Protein AF-A0A9N8ELL0-F1 (afdb_monomer_lite)

Foldseek 3Di:
DDDDDDDPDPPPDDPDDDDPDDPPDDPDPVVVVVVVVVVVVVVVVVVVVVVVVQVVQLLQQLQLLLCLLLDPVNLVVLVVLCVVDVQSVVLLVQLLCVQDPPPDDSSVSSVSCNVDPCSDSVNDDPSNSVSSVSLCPPPSSCVSCVVRRPDRPCPPPPPPDDPCDPVNVVVVVVVVVVVVVVVVVVVVVVVVVVVVVVVVPPPDDD

Structure (mmCIF, N/CA/C/O backbone):
data_AF-A0A9N8ELL0-F1
#
_entry.id   AF-A0A9N8ELL0-F1
#
loop_
_atom_site.group_PDB
_atom_site.id
_atom_site.type_symbol
_atom_site.label_atom_id
_atom_site.label_alt_id
_atom_site.label_comp_id
_atom_site.label_asym_id
_atom_site.label_entity_id
_atom_site.label_seq_id
_atom_site.pdbx_PDB_ins_code
_atom_site.Cartn_x
_atom_site.Cartn_y
_atom_site.Cartn_z
_atom_site.occupancy
_atom_site.B_iso_or_equiv
_atom_site.auth_seq_id
_atom_site.auth_comp_id
_atom_site.auth_asym_id
_atom_site.auth_atom_id
_atom_site.pdbx_PDB_model_num
ATOM 1 N N . MET A 1 1 ? 15.144 34.669 -59.948 1.00 40.41 1 MET A N 1
ATOM 2 C CA . MET A 1 1 ? 15.345 33.893 -58.705 1.00 40.41 1 MET A CA 1
ATOM 3 C C . MET A 1 1 ? 14.697 32.532 -58.888 1.00 40.41 1 MET A C 1
ATOM 5 O O . MET A 1 1 ? 13.503 32.485 -59.131 1.00 40.41 1 MET A O 1
ATOM 9 N N . SER A 1 2 ? 15.479 31.452 -58.889 1.00 34.88 2 SER A N 1
ATOM 10 C CA . SER A 1 2 ? 14.975 30.093 -59.117 1.00 34.88 2 SER A CA 1
ATOM 11 C C . SER A 1 2 ? 15.675 29.152 -58.139 1.00 34.88 2 SER A C 1
ATOM 13 O O . SER A 1 2 ? 16.897 29.004 -58.167 1.00 34.88 2 SER A O 1
ATOM 15 N N . THR A 1 3 ? 14.902 28.608 -57.204 1.00 42.28 3 THR A N 1
ATOM 16 C CA . THR A 1 3 ? 15.351 27.719 -56.134 1.00 42.28 3 THR A CA 1
ATOM 17 C C . THR A 1 3 ? 15.619 26.330 -56.707 1.00 42.28 3 THR A C 1
ATOM 19 O O . THR A 1 3 ? 14.706 25.561 -57.005 1.00 42.28 3 THR A O 1
ATOM 22 N N . LYS A 1 4 ? 16.901 25.990 -56.885 1.00 44.62 4 LYS A N 1
ATOM 23 C CA . LYS A 1 4 ? 17.310 24.626 -57.232 1.00 44.62 4 LYS A CA 1
ATOM 24 C C . LYS A 1 4 ? 17.060 23.700 -56.038 1.00 44.62 4 LYS A C 1
ATOM 26 O O . LYS A 1 4 ? 17.598 23.913 -54.955 1.00 44.62 4 LYS A O 1
ATOM 31 N N . LYS A 1 5 ? 16.232 22.679 -56.275 1.00 40.97 5 LYS A N 1
ATOM 32 C CA . LYS A 1 5 ? 15.968 21.533 -55.396 1.00 40.97 5 LYS A CA 1
ATOM 33 C C . LYS A 1 5 ? 17.283 20.943 -54.873 1.00 40.97 5 LYS A C 1
ATOM 35 O O . LYS A 1 5 ? 18.110 20.489 -55.661 1.00 40.97 5 LYS A O 1
ATOM 40 N N . LEU A 1 6 ? 17.441 20.916 -53.552 1.00 41.53 6 LEU A N 1
ATOM 41 C CA . LEU A 1 6 ? 18.428 20.082 -52.874 1.00 41.53 6 LEU A CA 1
ATOM 42 C C . LEU A 1 6 ? 17.952 18.630 -52.976 1.00 41.53 6 LEU A C 1
ATOM 44 O O . LEU A 1 6 ? 16.946 18.256 -52.375 1.00 41.53 6 LEU A O 1
ATOM 48 N N . GLY A 1 7 ? 18.646 17.840 -53.794 1.00 35.62 7 GLY A N 1
ATOM 49 C CA . GLY A 1 7 ? 18.493 16.393 -53.816 1.00 35.62 7 GLY A CA 1
ATOM 50 C C . GLY A 1 7 ? 18.943 15.823 -52.477 1.00 35.62 7 GLY A C 1
ATOM 51 O O . GLY A 1 7 ? 20.087 16.014 -52.070 1.00 35.62 7 GLY A O 1
ATOM 52 N N . PHE A 1 8 ? 18.023 15.155 -51.788 1.00 39.66 8 PHE A N 1
ATOM 53 C CA . PHE A 1 8 ? 18.342 14.261 -50.686 1.00 39.66 8 PHE A CA 1
ATOM 54 C C . PHE A 1 8 ? 19.042 13.040 -51.288 1.00 39.66 8 PHE A C 1
ATOM 56 O O . PHE A 1 8 ? 18.405 12.204 -51.922 1.00 39.66 8 PHE A O 1
ATOM 63 N N . SER A 1 9 ? 20.365 12.986 -51.163 1.00 43.03 9 SER A N 1
ATOM 64 C CA . SER A 1 9 ? 21.147 11.799 -51.492 1.00 43.03 9 SER A CA 1
ATOM 65 C C . SER A 1 9 ? 21.009 10.803 -50.345 1.00 43.03 9 SER A C 1
ATOM 67 O O . SER A 1 9 ? 21.321 11.141 -49.203 1.00 43.03 9 SER A O 1
ATOM 69 N N . ASP A 1 10 ? 20.574 9.584 -50.661 1.00 41.16 10 ASP A N 1
ATOM 70 C CA . ASP A 1 10 ? 20.517 8.429 -49.766 1.00 41.16 10 ASP A CA 1
ATOM 71 C C . ASP A 1 10 ? 21.889 8.142 -49.136 1.00 41.16 10 ASP A C 1
ATOM 73 O O . ASP A 1 10 ? 22.721 7.396 -49.661 1.00 41.16 10 ASP A O 1
ATOM 77 N N . SER A 1 11 ? 22.153 8.744 -47.980 1.00 41.03 11 SER A N 1
ATOM 78 C CA . SER A 1 11 ? 23.320 8.429 -47.171 1.00 41.03 11 SER A CA 1
ATOM 79 C C . SER A 1 11 ? 23.062 7.129 -46.414 1.00 41.03 11 SER A C 1
ATOM 81 O O . SER A 1 11 ? 22.586 7.140 -45.279 1.00 41.03 11 SER A O 1
ATOM 83 N N . LYS A 1 12 ? 23.401 6.005 -47.061 1.00 45.59 12 LYS A N 1
ATOM 84 C CA . LYS A 1 12 ? 23.628 4.711 -46.405 1.00 45.59 12 LYS A CA 1
ATOM 85 C C . LYS A 1 12 ? 24.574 4.918 -45.221 1.00 45.59 12 LYS A C 1
ATOM 87 O O . LYS A 1 12 ? 25.711 5.366 -45.389 1.00 45.59 12 LYS A O 1
ATOM 92 N N . GLY A 1 13 ? 24.074 4.633 -44.023 1.00 42.28 13 GLY A N 1
ATOM 93 C CA . GLY A 1 13 ? 24.758 4.837 -42.755 1.00 42.28 13 GLY A CA 1
ATOM 94 C C . GLY A 1 13 ? 25.922 3.870 -42.570 1.00 42.28 13 GLY A C 1
ATOM 95 O O . GLY A 1 13 ? 25.778 2.820 -41.964 1.00 42.28 13 GLY A O 1
ATOM 96 N N . GLY A 1 14 ? 27.106 4.246 -43.045 1.00 40.00 14 GLY A N 1
ATOM 97 C CA . GLY A 1 14 ? 28.366 3.587 -42.705 1.00 40.00 14 GLY A CA 1
ATOM 98 C C . GLY A 1 14 ? 29.276 4.546 -41.945 1.00 40.00 14 GLY A C 1
ATOM 99 O O . GLY A 1 14 ? 29.895 5.419 -42.546 1.00 40.00 14 GLY A O 1
ATOM 100 N N . SER A 1 15 ? 29.387 4.396 -40.622 1.00 43.34 15 SER A N 1
ATOM 101 C CA . SER A 1 15 ? 30.366 5.139 -39.815 1.00 43.34 15 SER A CA 1
ATOM 102 C C . SER A 1 15 ? 31.771 4.574 -40.057 1.00 43.34 15 SER A C 1
ATOM 104 O O . SER A 1 15 ? 32.199 3.646 -39.371 1.00 43.34 15 SER A O 1
ATOM 106 N N . ILE A 1 16 ? 32.504 5.135 -41.019 1.00 45.31 16 ILE A N 1
ATOM 107 C CA . ILE A 1 16 ? 33.907 4.790 -41.278 1.00 45.31 16 ILE A CA 1
ATOM 108 C C . ILE A 1 16 ? 34.793 5.525 -40.257 1.00 45.31 16 ILE A C 1
ATOM 110 O O . ILE A 1 16 ? 34.893 6.749 -40.275 1.00 45.31 16 ILE A O 1
ATOM 114 N N . CYS A 1 17 ? 35.449 4.786 -39.358 1.00 42.34 17 CYS A N 1
ATOM 115 C CA . CYS A 1 17 ? 36.584 5.301 -38.589 1.00 42.34 17 CYS A CA 1
ATOM 116 C C . CYS A 1 17 ? 37.880 4.842 -39.262 1.00 42.34 17 CYS A C 1
ATOM 118 O O . CYS A 1 17 ? 38.230 3.666 -39.192 1.00 42.34 17 CYS A O 1
ATOM 120 N N . GLU A 1 18 ? 38.595 5.767 -39.899 1.00 40.28 18 GLU A N 1
ATOM 121 C CA . GLU A 1 18 ? 39.900 5.491 -40.498 1.00 40.28 18 GLU A CA 1
ATOM 122 C C . GLU A 1 18 ? 40.992 5.536 -39.418 1.00 40.28 18 GLU A C 1
ATOM 124 O O . GLU A 1 18 ? 41.406 6.596 -38.952 1.00 40.28 18 GLU A O 1
ATOM 129 N N . GLN A 1 19 ? 41.460 4.362 -38.993 1.00 45.03 19 GLN A N 1
ATOM 130 C CA . GLN A 1 19 ? 42.786 4.200 -38.402 1.00 45.03 19 GLN A CA 1
ATOM 131 C C . GLN A 1 19 ? 43.613 3.360 -39.375 1.00 45.03 19 GLN A C 1
ATOM 133 O O . GLN A 1 19 ? 43.275 2.212 -39.636 1.00 45.03 19 GLN A O 1
ATOM 138 N N . GLN A 1 20 ? 44.632 4.003 -39.949 1.00 49.38 20 GLN A N 1
ATOM 139 C CA . GLN A 1 20 ? 45.751 3.459 -40.726 1.00 49.38 20 GLN A CA 1
ATOM 140 C C . GLN A 1 20 ? 45.596 2.005 -41.225 1.00 49.38 20 GLN A C 1
ATOM 142 O O . GLN A 1 20 ? 45.866 1.042 -40.514 1.00 49.38 20 GLN A O 1
ATOM 147 N N . GLY A 1 21 ? 45.238 1.868 -42.504 1.00 48.78 21 GLY A N 1
ATOM 148 C CA . GLY A 1 21 ? 45.671 0.747 -43.348 1.00 48.78 21 GLY A CA 1
ATOM 149 C C . GLY A 1 21 ? 44.795 -0.505 -43.417 1.00 48.78 21 GLY A C 1
ATOM 150 O O . GLY A 1 21 ? 44.933 -1.248 -44.383 1.00 48.78 21 GLY A O 1
ATOM 151 N N . ILE A 1 22 ? 43.860 -0.745 -42.493 1.00 47.06 22 ILE A N 1
ATOM 152 C CA . ILE A 1 22 ? 42.971 -1.920 -42.570 1.00 47.06 22 ILE A CA 1
ATOM 153 C C . ILE A 1 22 ? 41.515 -1.453 -42.601 1.00 47.06 22 ILE A C 1
ATOM 155 O O . ILE A 1 22 ? 40.930 -1.091 -41.581 1.00 47.06 22 ILE A O 1
ATOM 159 N N . ARG A 1 23 ? 40.906 -1.469 -43.794 1.00 46.88 23 ARG A N 1
ATOM 160 C CA . ARG A 1 23 ? 39.460 -1.259 -43.965 1.00 46.88 23 ARG A CA 1
ATOM 161 C C . ARG A 1 23 ? 38.708 -2.478 -43.427 1.00 46.88 23 ARG A C 1
ATOM 163 O O . ARG A 1 23 ? 38.378 -3.396 -44.172 1.00 46.88 23 ARG A O 1
ATOM 170 N N . VAL A 1 24 ? 38.407 -2.477 -42.133 1.00 52.31 24 VAL A N 1
ATOM 171 C CA . VAL A 1 24 ? 37.447 -3.420 -41.550 1.00 52.31 24 VAL A CA 1
ATOM 172 C C . VAL A 1 24 ? 36.043 -2.946 -41.928 1.00 52.31 24 VAL A C 1
ATOM 174 O O . VAL A 1 24 ? 35.518 -1.995 -41.351 1.00 52.31 24 VAL A O 1
ATOM 177 N N . ARG A 1 25 ? 35.439 -3.574 -42.944 1.00 53.91 25 ARG A N 1
ATOM 178 C CA . ARG A 1 25 ? 34.012 -3.398 -43.239 1.00 53.91 25 ARG A CA 1
ATOM 179 C C . ARG A 1 25 ? 33.213 -4.203 -42.220 1.00 53.91 25 ARG A C 1
ATOM 181 O O . ARG A 1 25 ? 33.206 -5.429 -42.263 1.00 53.91 25 ARG A O 1
ATOM 188 N N . PHE A 1 26 ? 32.546 -3.513 -41.302 1.00 55.16 26 PHE A N 1
ATOM 189 C CA . PHE A 1 26 ? 31.535 -4.138 -40.461 1.00 55.16 26 PHE A CA 1
ATOM 190 C C . PHE A 1 26 ? 30.290 -4.358 -41.322 1.00 55.16 26 PHE A C 1
ATOM 192 O O . PHE A 1 26 ? 29.565 -3.410 -41.612 1.00 55.16 26 PHE A O 1
ATOM 199 N N . ASN A 1 27 ? 30.059 -5.596 -41.757 1.00 60.41 27 ASN A N 1
ATOM 200 C CA . ASN A 1 27 ? 28.776 -5.988 -42.335 1.00 60.41 27 ASN A CA 1
ATOM 201 C C . ASN A 1 27 ? 27.772 -6.107 -41.188 1.00 60.41 27 ASN A C 1
ATOM 203 O O . ASN A 1 27 ? 27.556 -7.187 -40.640 1.00 60.41 27 ASN A O 1
ATOM 207 N N . ILE A 1 28 ? 27.229 -4.971 -40.763 1.00 58.41 28 ILE A N 1
ATOM 208 C CA . ILE A 1 28 ? 26.142 -4.948 -39.795 1.00 58.41 28 ILE A CA 1
ATOM 209 C C . ILE A 1 28 ? 24.868 -5.248 -40.577 1.00 58.41 28 ILE A C 1
ATOM 211 O O . ILE A 1 28 ? 24.527 -4.539 -41.520 1.00 58.41 28 ILE A O 1
ATOM 215 N N . ASN A 1 29 ? 24.203 -6.345 -40.226 1.00 70.56 29 ASN A N 1
ATOM 216 C CA . ASN A 1 29 ? 22.886 -6.648 -40.760 1.00 70.56 29 ASN A CA 1
ATOM 217 C C . ASN A 1 29 ? 21.889 -5.677 -40.115 1.00 70.56 29 ASN A C 1
ATOM 219 O O . ASN A 1 29 ? 21.461 -5.908 -38.984 1.00 70.56 29 ASN A O 1
ATOM 223 N N . GLU A 1 30 ? 21.572 -4.588 -40.818 1.00 67.12 30 GLU A N 1
ATOM 224 C CA . GLU A 1 30 ? 20.676 -3.520 -40.348 1.00 67.12 30 GLU A CA 1
ATOM 225 C C . GLU A 1 30 ? 19.345 -4.092 -39.836 1.00 67.12 30 GLU A C 1
ATOM 227 O O . GLU A 1 30 ? 18.909 -3.743 -38.745 1.00 67.12 30 GLU A O 1
ATOM 232 N N . ALA A 1 31 ? 18.783 -5.097 -40.517 1.00 68.25 31 ALA A N 1
ATOM 233 C CA . ALA A 1 31 ? 17.538 -5.741 -40.096 1.00 68.25 31 ALA A CA 1
ATOM 234 C C . ALA A 1 31 ? 17.646 -6.470 -38.740 1.00 68.25 31 ALA A C 1
ATOM 236 O O . ALA A 1 31 ? 16.671 -6.543 -37.992 1.00 68.25 31 ALA A O 1
ATOM 237 N N . GLU A 1 32 ? 18.815 -7.019 -38.395 1.00 69.31 32 GLU A N 1
ATOM 238 C CA . GLU A 1 32 ? 19.027 -7.655 -37.087 1.00 69.31 32 GLU A CA 1
ATOM 239 C C . GLU A 1 32 ? 19.326 -6.618 -35.992 1.00 69.31 32 GLU A C 1
ATOM 241 O O . GLU A 1 32 ? 18.934 -6.803 -34.836 1.00 69.31 32 GLU A O 1
ATOM 246 N N . GLU A 1 33 ? 19.979 -5.503 -36.338 1.00 68.50 33 GLU A N 1
ATOM 247 C CA . GLU A 1 33 ? 20.178 -4.378 -35.418 1.00 68.50 33 GLU A CA 1
ATOM 248 C C . GLU A 1 33 ? 18.852 -3.676 -35.084 1.00 68.50 33 GLU A C 1
ATOM 250 O O . GLU A 1 33 ? 18.593 -3.383 -33.910 1.00 68.50 33 GLU A O 1
ATOM 255 N N . ASP A 1 34 ? 17.971 -3.509 -36.069 1.00 68.31 34 ASP A N 1
ATOM 256 C CA . ASP A 1 34 ? 16.626 -2.963 -35.892 1.00 68.31 34 ASP A CA 1
ATOM 257 C C . ASP A 1 34 ? 15.780 -3.876 -35.000 1.00 68.31 34 ASP A C 1
ATOM 259 O O . ASP A 1 34 ? 15.289 -3.429 -33.963 1.00 68.31 34 ASP A O 1
ATOM 263 N N . ARG A 1 35 ? 15.745 -5.189 -35.268 1.00 68.88 35 ARG A N 1
ATOM 264 C CA . ARG A 1 35 ? 15.067 -6.171 -34.394 1.00 68.88 35 ARG A CA 1
ATOM 265 C C . ARG A 1 35 ? 15.624 -6.197 -32.974 1.00 68.88 35 ARG A C 1
ATOM 267 O O . ARG A 1 35 ? 14.908 -6.460 -32.006 1.00 68.88 35 ARG A O 1
ATOM 274 N N . ARG A 1 36 ? 16.931 -5.989 -32.800 1.00 68.31 36 ARG A N 1
ATOM 275 C CA . ARG A 1 36 ? 17.546 -5.886 -31.466 1.00 68.31 36 ARG A CA 1
ATOM 276 C C . ARG A 1 36 ? 17.119 -4.602 -30.757 1.00 68.31 36 ARG A C 1
ATOM 278 O O . ARG A 1 36 ? 16.930 -4.611 -29.538 1.00 68.31 36 ARG A O 1
ATOM 285 N N . THR A 1 37 ? 16.974 -3.515 -31.503 1.00 72.31 37 THR A N 1
ATOM 286 C CA . THR A 1 37 ? 16.528 -2.220 -30.992 1.00 72.31 37 THR A CA 1
ATOM 287 C C . THR A 1 37 ? 15.052 -2.262 -30.607 1.00 72.31 37 THR A C 1
ATOM 289 O O . THR A 1 37 ? 14.725 -1.849 -29.494 1.00 72.31 37 THR A O 1
ATOM 292 N N . GLU A 1 38 ? 14.196 -2.847 -31.445 1.00 75.12 38 GLU A N 1
ATOM 293 C CA . GLU A 1 38 ? 12.770 -3.090 -31.185 1.00 75.12 38 GLU A CA 1
ATOM 294 C C . GLU A 1 38 ? 12.565 -3.923 -29.917 1.00 75.12 38 GLU A C 1
ATOM 296 O O . GLU A 1 38 ? 11.942 -3.442 -28.971 1.00 75.12 38 GLU A O 1
ATOM 301 N N . ARG A 1 39 ? 13.236 -5.081 -29.798 1.00 75.44 39 ARG A N 1
ATOM 302 C CA . ARG A 1 39 ? 13.223 -5.894 -28.563 1.00 75.44 39 ARG A CA 1
ATOM 303 C C . ARG A 1 39 ? 13.618 -5.085 -27.323 1.00 75.44 39 ARG A C 1
ATOM 305 O O . ARG A 1 39 ? 13.049 -5.247 -26.245 1.00 75.44 39 ARG A O 1
ATOM 312 N N . GLY A 1 40 ? 14.604 -4.196 -27.457 1.00 77.56 40 GLY A N 1
ATOM 313 C CA . GLY A 1 40 ? 15.040 -3.316 -26.373 1.00 77.56 40 GLY A CA 1
ATOM 314 C C . GLY A 1 40 ? 14.034 -2.214 -26.018 1.00 77.56 40 GLY A C 1
ATOM 315 O O . GLY A 1 40 ? 14.006 -1.767 -24.867 1.00 77.56 40 GLY A O 1
ATOM 316 N N . ILE A 1 41 ? 13.232 -1.753 -26.978 1.00 78.81 41 ILE A N 1
ATOM 317 C CA . ILE A 1 41 ? 12.146 -0.789 -26.765 1.00 78.81 41 ILE A CA 1
ATOM 318 C C . ILE A 1 41 ? 10.975 -1.479 -26.063 1.00 78.81 41 ILE A C 1
ATOM 320 O O . ILE A 1 41 ? 10.493 -0.947 -25.059 1.00 78.81 41 ILE A O 1
ATOM 324 N N . ASP A 1 42 ? 10.591 -2.669 -26.517 1.00 79.25 42 ASP A N 1
ATOM 325 C CA . ASP A 1 42 ? 9.487 -3.440 -25.943 1.00 79.25 42 ASP A CA 1
ATOM 326 C C . ASP A 1 42 ? 9.784 -3.845 -24.501 1.00 79.25 42 ASP A C 1
ATOM 328 O O . ASP A 1 42 ? 8.998 -3.537 -23.608 1.00 79.25 42 ASP A O 1
ATOM 332 N N . ALA A 1 43 ? 10.988 -4.352 -24.219 1.00 81.19 43 ALA A N 1
ATOM 333 C CA . ALA A 1 43 ? 11.402 -4.666 -22.850 1.00 81.19 43 ALA A CA 1
ATOM 334 C C . ALA A 1 43 ? 11.379 -3.435 -21.920 1.00 81.19 43 ALA A C 1
ATOM 336 O O . ALA A 1 43 ? 11.105 -3.537 -20.724 1.00 81.19 43 ALA A O 1
ATOM 337 N N . ARG A 1 44 ? 11.676 -2.232 -22.434 1.00 80.81 44 ARG A N 1
ATOM 338 C CA . ARG A 1 44 ? 11.561 -0.994 -21.639 1.00 80.81 44 ARG A CA 1
ATOM 339 C C . ARG A 1 44 ? 10.110 -0.595 -21.411 1.00 80.81 44 ARG A C 1
ATOM 341 O O . ARG A 1 44 ? 9.821 -0.027 -20.358 1.00 80.81 44 ARG A O 1
ATOM 348 N N . ARG A 1 45 ? 9.233 -0.821 -22.391 1.00 84.94 45 ARG A N 1
ATOM 349 C CA . ARG A 1 45 ? 7.798 -0.553 -22.276 1.00 84.94 45 ARG A CA 1
ATOM 350 C C . ARG A 1 45 ? 7.174 -1.492 -21.250 1.00 84.94 45 ARG A C 1
ATOM 352 O O . ARG A 1 45 ? 6.604 -1.002 -20.282 1.00 84.94 45 ARG A O 1
ATOM 359 N N . GLU A 1 46 ? 7.428 -2.786 -21.379 1.00 84.81 46 GLU A N 1
ATOM 360 C CA . GLU A 1 46 ? 6.971 -3.818 -20.450 1.00 84.81 46 GLU A CA 1
ATOM 361 C C . GLU A 1 46 ? 7.429 -3.524 -19.014 1.00 84.81 46 GLU A C 1
ATOM 363 O O . GLU A 1 46 ? 6.624 -3.507 -18.091 1.00 84.81 46 GLU A O 1
ATOM 368 N N . ARG A 1 47 ? 8.700 -3.150 -18.800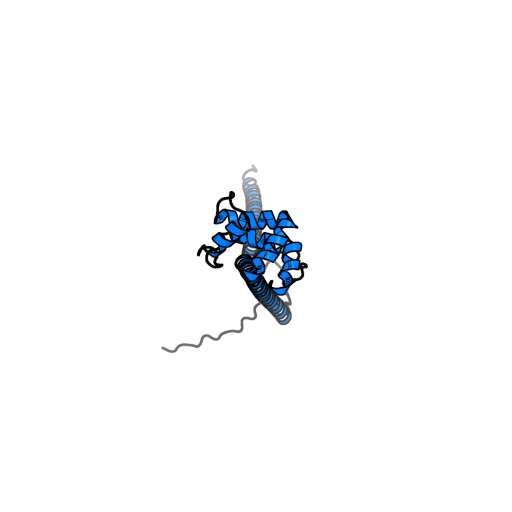 1.00 83.50 47 ARG A N 1
ATOM 369 C CA . ARG A 1 47 ? 9.182 -2.746 -17.462 1.00 83.50 47 ARG A CA 1
ATOM 370 C C . ARG A 1 47 ? 8.451 -1.531 -16.895 1.00 83.50 47 ARG A C 1
ATOM 372 O O . ARG A 1 47 ? 8.224 -1.467 -15.689 1.00 83.50 47 ARG A O 1
ATOM 379 N N . LYS A 1 48 ? 8.120 -0.541 -17.731 1.00 87.25 48 LYS A N 1
ATOM 380 C CA . LYS A 1 48 ? 7.351 0.634 -17.291 1.00 87.25 48 LYS A CA 1
ATOM 381 C C . LYS A 1 48 ? 5.925 0.246 -16.918 1.00 87.25 48 LYS A C 1
ATOM 383 O O . LYS A 1 48 ? 5.418 0.750 -15.921 1.00 87.25 48 LYS A O 1
ATOM 388 N N . GLU A 1 49 ? 5.304 -0.634 -17.693 1.00 87.06 49 GLU A N 1
ATOM 389 C CA . GLU A 1 49 ? 3.960 -1.147 -17.430 1.00 87.06 49 GLU A CA 1
ATOM 390 C C . GLU A 1 49 ? 3.936 -1.999 -16.161 1.00 87.06 49 GLU A C 1
ATOM 392 O O . GLU A 1 49 ? 3.141 -1.718 -15.269 1.00 87.06 49 GLU A O 1
ATOM 397 N N . ASN A 1 50 ? 4.884 -2.922 -15.997 1.00 84.62 50 ASN A N 1
ATOM 398 C CA . ASN A 1 50 ? 5.036 -3.735 -14.789 1.00 84.62 50 ASN A CA 1
ATOM 399 C C . ASN A 1 50 ? 5.268 -2.871 -13.550 1.00 84.62 50 ASN A C 1
ATOM 401 O O . ASN A 1 50 ? 4.632 -3.093 -12.523 1.00 84.62 50 ASN A O 1
ATOM 405 N N . LYS A 1 51 ? 6.115 -1.837 -13.646 1.00 87.62 51 LYS A N 1
ATOM 406 C CA . LYS A 1 51 ? 6.306 -0.884 -12.547 1.00 87.62 51 LYS A CA 1
ATOM 407 C C . LYS A 1 51 ? 5.008 -0.144 -12.216 1.00 87.62 51 LYS A C 1
ATOM 409 O O . LYS A 1 51 ? 4.644 -0.054 -11.051 1.00 87.62 51 LYS A O 1
ATOM 414 N N . LYS A 1 52 ? 4.284 0.340 -13.230 1.00 88.88 52 LYS A N 1
ATOM 415 C CA . LYS A 1 52 ? 2.999 1.025 -13.042 1.00 88.88 52 LYS A CA 1
ATOM 416 C C . LYS A 1 52 ? 1.964 0.109 -12.378 1.00 88.88 52 LYS A C 1
ATOM 418 O O . LYS A 1 52 ? 1.262 0.557 -11.477 1.00 88.88 52 LYS A O 1
ATOM 423 N N . MET A 1 53 ? 1.887 -1.156 -12.790 1.00 86.94 53 MET A N 1
ATOM 424 C CA . MET A 1 53 ? 1.004 -2.148 -12.170 1.00 86.94 53 MET A CA 1
ATOM 425 C C . MET A 1 53 ? 1.409 -2.440 -10.721 1.00 86.94 53 MET A C 1
ATOM 427 O O . MET A 1 53 ? 0.550 -2.470 -9.842 1.00 86.94 53 MET A O 1
ATOM 431 N N . ALA A 1 54 ? 2.706 -2.598 -10.447 1.00 86.00 54 ALA A N 1
ATOM 432 C CA . ALA A 1 54 ? 3.215 -2.808 -9.094 1.00 86.00 54 ALA A CA 1
ATOM 433 C C . ALA A 1 54 ? 2.885 -1.623 -8.169 1.00 86.00 54 ALA A C 1
ATOM 435 O O . ALA A 1 54 ? 2.399 -1.834 -7.057 1.00 86.00 54 ALA A O 1
ATOM 436 N N . ASP A 1 55 ? 3.066 -0.388 -8.646 1.00 87.44 55 ASP A N 1
ATOM 437 C CA . ASP A 1 55 ? 2.733 0.829 -7.900 1.00 87.44 55 ASP A CA 1
ATOM 438 C C . ASP A 1 55 ? 1.220 0.907 -7.616 1.00 87.44 55 ASP A C 1
ATOM 440 O O . ASP A 1 55 ? 0.811 1.144 -6.478 1.00 87.44 55 ASP A O 1
ATOM 444 N N . GLN A 1 56 ? 0.373 0.602 -8.607 1.00 88.88 56 GLN A N 1
ATOM 445 C CA . GLN A 1 56 ? -1.086 0.554 -8.434 1.00 88.88 56 GLN A CA 1
ATOM 446 C C . GLN A 1 56 ? -1.526 -0.490 -7.401 1.00 88.88 56 GLN A C 1
ATOM 448 O O . GLN A 1 56 ? -2.409 -0.224 -6.584 1.00 88.88 56 GLN A O 1
ATOM 453 N N . ILE A 1 57 ? -0.908 -1.671 -7.404 1.00 88.94 57 ILE A N 1
ATOM 454 C CA . ILE A 1 57 ? -1.209 -2.729 -6.432 1.00 88.94 57 ILE A CA 1
ATOM 455 C C . ILE A 1 57 ? -0.743 -2.329 -5.041 1.00 88.94 57 ILE A C 1
ATOM 457 O O . ILE A 1 57 ? -1.485 -2.519 -4.076 1.00 88.94 57 ILE A O 1
ATOM 461 N N . ARG A 1 58 ? 0.455 -1.749 -4.927 1.00 88.56 58 ARG A N 1
ATOM 462 C CA . ARG A 1 58 ? 0.983 -1.226 -3.665 1.00 88.56 58 ARG A CA 1
ATOM 463 C C . ARG A 1 58 ? 0.019 -0.203 -3.066 1.00 88.56 58 ARG A C 1
ATOM 465 O O . ARG A 1 58 ? -0.393 -0.362 -1.918 1.00 88.56 58 ARG A O 1
ATOM 472 N N . GLU A 1 59 ? -0.407 0.791 -3.844 1.00 90.75 59 GLU A N 1
ATOM 473 C CA . GLU A 1 59 ? -1.407 1.767 -3.396 1.00 90.75 59 GLU A CA 1
ATOM 474 C C . GLU A 1 59 ? -2.738 1.106 -3.027 1.00 90.75 59 GLU A C 1
ATOM 476 O O . GLU A 1 59 ? -3.305 1.398 -1.973 1.00 90.75 59 GLU A O 1
ATOM 481 N N . GLY A 1 60 ? -3.229 0.185 -3.861 1.00 91.19 60 GLY A N 1
ATOM 482 C CA . GLY A 1 60 ? -4.466 -0.553 -3.615 1.00 91.19 60 GLY A CA 1
ATOM 483 C C . GLY A 1 60 ? -4.431 -1.321 -2.294 1.00 91.19 60 GLY A C 1
ATOM 484 O O . GLY A 1 60 ? -5.391 -1.276 -1.523 1.00 91.19 60 GLY A O 1
ATOM 485 N N . ARG A 1 61 ? -3.304 -1.966 -1.976 1.00 91.44 61 ARG A N 1
ATOM 486 C CA . ARG A 1 61 ? -3.106 -2.678 -0.708 1.00 91.44 61 ARG A CA 1
ATOM 487 C C . ARG A 1 61 ? -3.017 -1.734 0.482 1.00 91.44 61 ARG A C 1
ATOM 489 O O . ARG A 1 61 ? -3.610 -2.034 1.518 1.00 91.44 61 ARG A O 1
ATOM 496 N N . ILE A 1 62 ? -2.350 -0.586 0.351 1.00 91.69 62 ILE A N 1
ATOM 497 C CA . ILE A 1 62 ? -2.316 0.433 1.413 1.00 91.69 62 ILE A CA 1
ATOM 498 C C . ILE A 1 62 ? -3.735 0.948 1.688 1.00 91.69 62 ILE A C 1
ATOM 500 O O . ILE A 1 62 ? -4.170 0.955 2.841 1.00 91.69 62 ILE A O 1
ATOM 504 N N . ARG A 1 63 ? -4.499 1.289 0.641 1.00 92.38 63 ARG A N 1
ATOM 505 C CA . ARG A 1 63 ? -5.906 1.713 0.758 1.00 92.38 63 ARG A CA 1
ATOM 506 C C . ARG A 1 63 ? -6.774 0.639 1.410 1.00 92.38 63 ARG A C 1
ATOM 508 O O . ARG A 1 63 ? -7.547 0.951 2.313 1.00 92.38 63 ARG A O 1
ATOM 515 N N . ALA A 1 64 ? -6.626 -0.620 1.002 1.00 92.75 64 ALA A N 1
ATOM 516 C CA . ALA A 1 64 ? -7.366 -1.740 1.575 1.00 92.75 64 ALA A CA 1
ATOM 517 C C . ALA A 1 64 ? -7.026 -1.967 3.057 1.00 92.75 64 ALA A C 1
ATOM 519 O O . ALA A 1 64 ? -7.927 -2.120 3.882 1.00 92.75 64 ALA A O 1
ATOM 520 N N . THR A 1 65 ? -5.740 -1.915 3.414 1.00 93.12 65 THR A N 1
ATOM 521 C CA . THR A 1 65 ? -5.257 -2.035 4.801 1.00 93.12 65 THR A CA 1
ATOM 522 C C . THR A 1 65 ? -5.835 -0.923 5.671 1.00 93.12 65 THR A C 1
ATOM 524 O O . THR A 1 65 ? -6.405 -1.183 6.730 1.00 93.12 65 THR A O 1
ATOM 527 N N . LEU A 1 66 ? -5.786 0.317 5.185 1.00 91.81 66 LEU A N 1
ATOM 528 C CA . LEU A 1 66 ? -6.382 1.467 5.855 1.00 91.81 66 LEU A CA 1
ATOM 529 C C . LEU A 1 66 ? -7.900 1.288 6.033 1.00 91.81 66 LEU A C 1
ATOM 531 O O . LEU A 1 66 ? -8.433 1.525 7.117 1.00 91.81 66 LEU A O 1
ATOM 535 N N . ALA A 1 67 ? -8.598 0.804 5.002 1.00 91.25 67 ALA A N 1
ATOM 536 C CA . ALA A 1 67 ? -10.030 0.522 5.060 1.00 91.25 67 ALA A CA 1
ATOM 537 C C . ALA A 1 67 ? -10.377 -0.590 6.066 1.00 91.25 67 ALA A C 1
ATOM 539 O O . ALA A 1 67 ? -11.412 -0.513 6.728 1.00 91.25 67 ALA A O 1
ATOM 540 N N . ILE A 1 68 ? -9.523 -1.608 6.224 1.00 92.81 68 ILE A N 1
ATOM 541 C CA . ILE A 1 68 ? -9.679 -2.643 7.257 1.00 92.81 68 ILE A CA 1
ATOM 542 C C . ILE A 1 68 ? -9.631 -2.018 8.652 1.00 92.81 68 ILE A C 1
ATOM 544 O O . ILE A 1 68 ? -10.542 -2.247 9.444 1.00 92.81 68 ILE A O 1
ATOM 548 N N . ILE A 1 69 ? -8.624 -1.188 8.930 1.00 91.19 69 ILE A N 1
ATOM 549 C CA . ILE A 1 69 ? -8.435 -0.555 10.245 1.00 91.19 69 ILE A CA 1
ATOM 550 C C . ILE A 1 69 ? -9.585 0.420 10.557 1.00 91.19 69 ILE A C 1
ATOM 552 O O . ILE A 1 69 ? -10.107 0.465 11.679 1.00 91.19 69 ILE A O 1
ATOM 556 N N . ARG A 1 70 ? -10.045 1.158 9.539 1.00 90.25 70 ARG A N 1
ATOM 557 C CA . ARG A 1 70 ? -11.179 2.089 9.641 1.00 90.25 70 ARG A CA 1
ATOM 558 C C . ARG A 1 70 ? -12.534 1.396 9.788 1.00 90.25 70 ARG A C 1
ATOM 560 O O . ARG A 1 70 ? -13.467 2.009 10.297 1.00 90.25 70 ARG A O 1
ATOM 567 N N . SER A 1 71 ? -12.670 0.145 9.360 1.00 90.12 71 SER A N 1
ATOM 568 C CA . SER A 1 71 ? -13.958 -0.547 9.353 1.00 90.12 71 SER A CA 1
ATOM 569 C C . SER A 1 71 ? -14.413 -0.931 10.763 1.00 90.12 71 SER A C 1
ATOM 571 O O . SER A 1 71 ? -13.740 -1.674 11.480 1.00 90.12 71 SER A O 1
ATOM 573 N N . ASN A 1 72 ? -15.614 -0.484 11.143 1.00 88.19 72 ASN A N 1
ATOM 574 C CA . ASN A 1 72 ? -16.255 -0.918 12.386 1.00 88.19 72 ASN A CA 1
ATOM 575 C C . ASN A 1 72 ? -16.573 -2.420 12.361 1.00 88.19 72 ASN A C 1
ATOM 577 O O . ASN A 1 72 ? -16.303 -3.108 13.344 1.00 88.19 72 ASN A O 1
ATOM 581 N N . ALA A 1 73 ? -17.043 -2.946 11.225 1.00 88.88 73 ALA A N 1
ATOM 582 C CA . ALA A 1 73 ? -17.384 -4.362 11.065 1.00 88.88 73 ALA A CA 1
ATOM 583 C C . ALA A 1 73 ? -16.175 -5.299 11.249 1.00 88.88 73 ALA A C 1
ATOM 585 O O . ALA A 1 73 ? -16.328 -6.444 11.656 1.00 88.88 73 ALA A O 1
ATOM 586 N N . ARG A 1 74 ? -14.957 -4.811 10.975 1.00 89.19 74 ARG A N 1
ATOM 587 C CA . ARG A 1 74 ? -13.711 -5.592 11.093 1.00 89.19 74 ARG A CA 1
ATOM 588 C C . ARG A 1 74 ? -12.957 -5.338 12.396 1.00 89.19 74 ARG A C 1
ATOM 590 O O . ARG A 1 74 ? -11.938 -5.979 12.650 1.00 89.19 74 ARG A O 1
ATOM 597 N N . SER A 1 75 ? -13.450 -4.419 13.223 1.00 86.69 75 SER A N 1
ATOM 598 C CA . SER A 1 75 ? -12.765 -3.963 14.432 1.00 86.69 75 SER A CA 1
ATOM 599 C C . SER A 1 75 ? -12.515 -5.083 15.439 1.00 86.69 75 SER A C 1
ATOM 601 O O . SER A 1 75 ? -11.441 -5.148 16.031 1.00 86.69 75 SER A O 1
ATOM 603 N N . GLU A 1 76 ? -13.475 -5.992 15.598 1.00 87.25 76 GLU A N 1
ATOM 604 C CA . GLU A 1 76 ? -13.359 -7.124 16.510 1.00 87.25 76 GLU A CA 1
ATOM 605 C C . GLU A 1 76 ? -12.360 -8.165 16.007 1.00 87.25 76 GLU A C 1
ATOM 607 O O . GLU A 1 76 ? -11.543 -8.658 16.781 1.00 87.25 76 GLU A O 1
ATOM 612 N N . SER A 1 77 ? -12.367 -8.471 14.708 1.00 91.12 77 SER A N 1
ATOM 613 C CA . SER A 1 77 ? -11.376 -9.366 14.101 1.00 91.12 77 SER A CA 1
ATOM 614 C C . SER A 1 77 ? -9.963 -8.795 14.206 1.00 91.12 77 SER A C 1
ATOM 616 O O . SER A 1 77 ? -9.047 -9.524 14.574 1.00 91.12 77 SER A O 1
ATOM 618 N N . LEU A 1 78 ? -9.788 -7.487 13.983 1.00 90.69 78 LEU A N 1
ATOM 619 C CA . LEU A 1 78 ? -8.502 -6.815 14.181 1.00 90.69 78 LEU A CA 1
ATOM 620 C C . LEU A 1 78 ? -8.069 -6.850 15.653 1.00 90.69 78 LEU A C 1
ATOM 622 O O . LEU A 1 78 ? -6.925 -7.173 15.946 1.00 90.69 78 LEU A O 1
ATOM 626 N N . ALA A 1 79 ? -8.983 -6.582 16.589 1.00 88.81 79 ALA A N 1
ATOM 627 C CA . ALA A 1 79 ? -8.682 -6.637 18.017 1.00 88.81 79 ALA A CA 1
ATOM 628 C C . ALA A 1 79 ? -8.323 -8.056 18.488 1.00 88.81 79 ALA A C 1
ATOM 630 O O . ALA A 1 79 ? -7.409 -8.214 19.295 1.00 88.81 79 ALA A O 1
ATOM 631 N N . ARG A 1 80 ? -9.016 -9.088 17.987 1.00 91.00 80 ARG A N 1
ATOM 632 C CA . ARG A 1 80 ? -8.670 -10.496 18.241 1.00 91.00 80 ARG A CA 1
ATOM 633 C C . ARG A 1 80 ? -7.287 -10.824 17.686 1.00 91.00 80 ARG A C 1
ATOM 635 O O . ARG A 1 80 ? -6.489 -11.419 18.403 1.00 91.00 80 ARG A O 1
ATOM 642 N N . LEU A 1 81 ? -6.989 -10.372 16.467 1.00 91.94 81 LEU A N 1
ATOM 643 C CA . LEU A 1 81 ? -5.685 -10.573 15.845 1.00 91.94 81 LEU A CA 1
ATOM 644 C C . LEU A 1 81 ? -4.562 -9.922 16.662 1.00 91.94 81 LEU A C 1
ATOM 646 O O . LEU A 1 81 ? -3.585 -10.600 16.957 1.00 91.94 81 LEU A O 1
ATOM 650 N N . CYS A 1 82 ? -4.728 -8.671 17.103 1.00 90.94 82 CYS A N 1
ATOM 651 C CA . CYS A 1 82 ? -3.751 -8.000 17.966 1.00 90.94 82 CYS A CA 1
ATOM 652 C C . CYS A 1 82 ? -3.517 -8.766 19.279 1.00 90.94 82 CYS A C 1
ATOM 654 O O . CYS A 1 82 ? -2.377 -8.934 19.686 1.00 90.94 82 CYS A O 1
ATOM 656 N N . ARG A 1 83 ? -4.568 -9.306 19.915 1.00 90.19 83 ARG A N 1
ATOM 657 C CA . ARG A 1 83 ? -4.398 -10.135 21.127 1.00 90.19 83 ARG A CA 1
ATOM 658 C C . ARG A 1 83 ? -3.652 -11.443 20.853 1.00 90.19 83 ARG A C 1
ATOM 660 O O . ARG A 1 83 ? -2.967 -11.943 21.736 1.00 90.19 83 ARG A O 1
ATOM 667 N N . SER A 1 84 ? -3.822 -12.014 19.661 1.00 92.25 84 SER A N 1
ATOM 668 C CA . SER A 1 84 ? -3.195 -13.285 19.277 1.00 92.25 84 SER A CA 1
ATOM 669 C C . SER A 1 84 ? -1.777 -13.140 18.714 1.00 92.25 84 SER A C 1
ATOM 671 O O . SER A 1 84 ? -0.994 -14.081 18.795 1.00 92.25 84 SER A O 1
ATOM 673 N N . ASP A 1 85 ? -1.438 -11.982 18.141 1.00 91.69 85 ASP A N 1
ATOM 674 C CA . ASP A 1 85 ? -0.143 -11.705 17.519 1.00 91.69 85 ASP A CA 1
ATOM 675 C C . ASP A 1 85 ? 0.380 -10.332 17.958 1.00 91.69 85 ASP A C 1
ATOM 677 O O . ASP A 1 85 ? -0.022 -9.278 17.452 1.00 91.69 85 ASP A O 1
ATOM 681 N N . ARG A 1 86 ? 1.360 -10.373 18.867 1.00 89.75 86 ARG A N 1
ATOM 682 C CA . ARG A 1 86 ? 2.031 -9.189 19.411 1.00 89.75 86 ARG A CA 1
ATOM 683 C C . ARG A 1 86 ? 2.694 -8.332 18.330 1.00 89.75 86 ARG A C 1
ATOM 685 O O . ARG A 1 86 ? 2.782 -7.120 18.490 1.00 89.75 86 ARG A O 1
ATOM 692 N N . ARG A 1 87 ? 3.180 -8.917 17.228 1.00 90.38 87 ARG A N 1
ATOM 693 C CA . ARG A 1 87 ? 3.800 -8.134 16.144 1.00 90.38 87 ARG A CA 1
ATOM 694 C C . ARG A 1 87 ? 2.753 -7.299 15.423 1.00 90.38 87 ARG A C 1
ATOM 696 O O . ARG A 1 87 ? 3.006 -6.130 15.146 1.00 90.38 87 ARG A O 1
ATOM 703 N N . VAL A 1 88 ? 1.585 -7.878 15.145 1.00 90.94 88 VAL A N 1
ATOM 704 C CA . VAL A 1 88 ? 0.463 -7.129 14.561 1.00 90.94 88 VAL A CA 1
ATOM 705 C C . VAL A 1 88 ? 0.012 -6.035 15.522 1.00 90.94 88 VAL A C 1
ATOM 707 O O . VAL A 1 88 ? -0.156 -4.897 15.097 1.00 90.94 88 VAL A O 1
ATOM 710 N N . GLU A 1 89 ? -0.114 -6.344 16.813 1.00 89.81 89 GLU A N 1
ATOM 711 C CA . GLU A 1 89 ? -0.462 -5.353 17.833 1.00 89.81 89 GLU A CA 1
ATOM 712 C C . GLU A 1 89 ? 0.505 -4.165 17.853 1.00 89.81 89 GLU A C 1
ATOM 714 O O . GLU A 1 89 ? 0.058 -3.021 17.810 1.00 89.81 89 GLU A O 1
ATOM 719 N N . VAL A 1 90 ? 1.817 -4.419 17.877 1.00 89.19 90 VAL A N 1
ATOM 720 C CA . VAL A 1 90 ? 2.841 -3.363 17.867 1.00 89.19 90 VAL A CA 1
ATOM 721 C C . VAL A 1 90 ? 2.721 -2.500 16.615 1.00 89.19 90 VAL A C 1
ATOM 723 O O . VAL A 1 90 ? 2.703 -1.279 16.725 1.00 89.19 90 VAL A O 1
ATOM 726 N N . LEU A 1 91 ? 2.588 -3.106 15.434 1.00 89.44 91 LEU A N 1
ATOM 727 C CA . LEU A 1 91 ? 2.480 -2.362 14.178 1.00 89.44 91 LEU A CA 1
ATOM 728 C C . LEU A 1 91 ? 1.194 -1.527 14.092 1.00 89.44 91 LEU A C 1
ATOM 730 O O . LEU A 1 91 ? 1.225 -0.387 13.632 1.00 89.44 91 LEU A O 1
ATOM 734 N N . VAL A 1 92 ? 0.068 -2.067 14.567 1.00 89.94 92 VAL A N 1
ATOM 735 C CA . VAL A 1 92 ? -1.185 -1.310 14.669 1.00 89.94 92 VAL A CA 1
ATOM 736 C C . VAL A 1 92 ? -1.030 -0.165 15.670 1.00 89.94 92 VAL A C 1
ATOM 738 O O . VAL A 1 92 ? -1.422 0.956 15.366 1.00 89.94 92 VAL A O 1
ATOM 741 N N . ASN A 1 93 ? -0.433 -0.402 16.837 1.00 87.81 93 ASN A N 1
ATOM 742 C CA . ASN A 1 93 ? -0.246 0.638 17.848 1.00 87.81 93 ASN A CA 1
ATOM 743 C C . ASN A 1 93 ? 0.712 1.743 17.387 1.00 87.81 93 ASN A C 1
ATOM 745 O O . ASN A 1 93 ? 0.420 2.903 17.651 1.00 87.81 93 ASN A O 1
ATOM 749 N N . LEU A 1 94 ? 1.777 1.418 16.648 1.00 85.31 94 LEU A N 1
ATOM 750 C CA . LEU A 1 94 ? 2.669 2.410 16.035 1.00 85.31 94 LEU A CA 1
ATOM 751 C C . LEU A 1 94 ? 1.913 3.322 15.064 1.00 85.31 94 LEU A C 1
ATOM 753 O O . LEU A 1 94 ? 2.059 4.540 15.119 1.00 85.31 94 LEU A O 1
ATOM 757 N N . LEU A 1 95 ? 1.039 2.754 14.227 1.00 87.50 95 LEU A N 1
ATOM 758 C CA . LEU A 1 95 ? 0.178 3.552 13.354 1.00 87.50 95 LEU A CA 1
ATOM 759 C C . LEU A 1 95 ? -0.776 4.446 14.163 1.00 87.50 95 LEU A C 1
ATOM 761 O O . LEU A 1 95 ? -1.007 5.597 13.800 1.00 87.50 95 LEU A O 1
ATOM 765 N N . LEU A 1 96 ? -1.353 3.919 15.245 1.00 87.75 96 LEU A N 1
ATOM 766 C CA . LEU A 1 96 ? -2.319 4.639 16.076 1.00 87.75 96 LEU A CA 1
ATOM 767 C C . LEU A 1 96 ? -1.668 5.682 17.002 1.00 87.75 96 LEU A C 1
ATOM 769 O O . LEU A 1 96 ? -2.367 6.598 17.437 1.00 87.75 96 LEU A O 1
ATOM 773 N N . ASP A 1 97 ? -0.376 5.558 17.334 1.00 83.50 97 ASP A N 1
ATOM 774 C CA . ASP A 1 97 ? 0.372 6.499 18.194 1.00 83.50 97 ASP A CA 1
ATOM 775 C C . ASP A 1 97 ? 0.405 7.898 17.563 1.00 83.50 97 ASP A C 1
ATOM 777 O O . ASP A 1 97 ? 0.403 8.903 18.269 1.00 83.50 97 ASP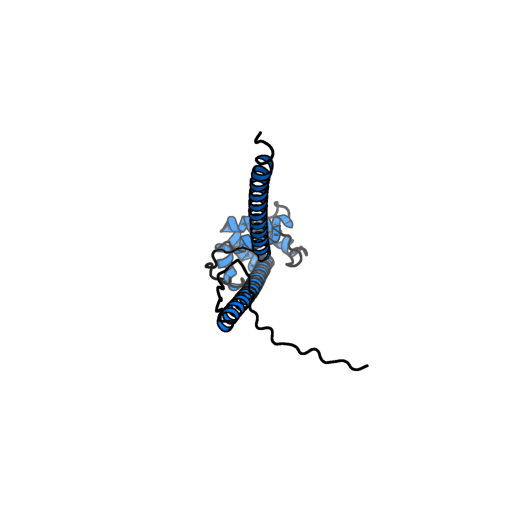 A O 1
ATOM 781 N N . LEU A 1 98 ? 0.330 7.962 16.232 1.00 74.62 98 LEU A N 1
ATOM 782 C CA . LEU A 1 98 ? 0.290 9.203 15.458 1.00 74.62 98 LEU A CA 1
ATOM 783 C C . LEU A 1 98 ? -1.019 9.995 15.622 1.00 74.62 98 LEU A C 1
ATOM 785 O O . LEU A 1 98 ? -1.079 11.161 15.247 1.00 74.62 98 LEU A O 1
ATOM 789 N N . PHE A 1 99 ? -2.067 9.377 16.173 1.00 75.19 99 PHE A N 1
ATOM 790 C CA . PHE A 1 99 ? -3.394 9.987 16.318 1.00 75.19 99 PHE A CA 1
ATOM 791 C C . PHE A 1 99 ? -3.798 10.177 17.773 1.00 75.19 99 PHE A C 1
ATOM 793 O O . PHE A 1 99 ? -4.542 11.099 18.101 1.00 75.19 99 PHE A O 1
ATOM 800 N N . VAL A 1 100 ? -3.382 9.254 18.639 1.00 77.19 100 VAL A N 1
ATOM 801 C CA . VAL A 1 100 ? -3.879 9.153 20.008 1.00 77.19 100 VAL A CA 1
ATOM 802 C C . VAL A 1 100 ? -2.770 8.655 20.918 1.00 77.19 100 VAL A C 1
ATOM 804 O O . VAL A 1 100 ? -2.116 7.657 20.616 1.00 77.19 100 VAL A O 1
ATOM 807 N N . GLY A 1 101 ? -2.614 9.308 22.071 1.00 69.38 101 GLY A N 1
ATOM 808 C CA . GLY A 1 101 ? -1.625 8.928 23.075 1.00 69.38 101 GLY A CA 1
ATOM 809 C C . GLY A 1 101 ? -1.800 7.501 23.617 1.00 69.38 101 GLY A C 1
ATOM 810 O O . GLY A 1 101 ? -2.903 6.954 23.687 1.00 69.38 101 GLY A O 1
ATOM 811 N N . GLN A 1 102 ? -0.689 6.917 24.067 1.00 69.50 102 GLN A N 1
ATOM 812 C CA . GLN A 1 102 ? -0.542 5.496 24.417 1.00 69.50 102 GLN A CA 1
ATOM 813 C C . GLN A 1 102 ? -1.392 4.992 25.599 1.00 69.50 102 GLN A C 1
ATOM 815 O O . GLN A 1 102 ? -1.505 3.786 25.794 1.00 69.50 102 GLN A O 1
ATOM 820 N N . ARG A 1 103 ? -2.019 5.875 26.389 1.00 72.94 103 ARG A N 1
ATOM 821 C CA . ARG A 1 103 ? -2.751 5.502 27.620 1.00 72.94 103 ARG A CA 1
ATOM 822 C C . ARG A 1 103 ? -4.163 4.941 27.389 1.00 72.94 103 ARG A C 1
ATOM 824 O O . ARG A 1 103 ? -4.893 4.725 28.350 1.00 72.94 103 ARG A O 1
ATOM 831 N N . GLN A 1 104 ? -4.570 4.731 26.140 1.00 78.19 104 GLN A N 1
ATOM 832 C CA . GLN A 1 104 ? -5.916 4.274 25.790 1.00 78.19 104 GLN A CA 1
ATOM 833 C C . GLN A 1 104 ? -5.940 2.804 25.357 1.00 78.19 104 GLN A C 1
ATOM 835 O O . GLN A 1 104 ? -4.984 2.287 24.783 1.00 78.19 104 GLN A O 1
ATOM 840 N N . THR A 1 105 ? -7.074 2.133 25.569 1.00 79.44 105 THR A N 1
ATOM 841 C CA . THR A 1 105 ? -7.276 0.755 25.089 1.00 79.44 105 THR A CA 1
ATOM 842 C C . THR A 1 105 ? -7.289 0.698 23.558 1.00 79.44 105 THR A C 1
ATOM 844 O O . THR A 1 105 ? -7.746 1.637 22.906 1.00 79.44 105 THR A O 1
ATOM 847 N N . ALA A 1 106 ? -6.887 -0.428 22.955 1.00 75.94 106 ALA A N 1
ATOM 848 C CA . ALA A 1 106 ? -6.891 -0.593 21.493 1.00 75.94 106 ALA A CA 1
ATOM 849 C C . ALA A 1 106 ? -8.248 -0.235 20.847 1.00 75.94 106 ALA A C 1
ATOM 851 O O . ALA A 1 106 ? -8.299 0.359 19.772 1.00 75.94 106 ALA A O 1
ATOM 852 N N . ARG A 1 107 ? -9.365 -0.528 21.529 1.00 79.50 107 ARG A N 1
ATOM 853 C CA . ARG A 1 107 ? -10.718 -0.193 21.059 1.00 79.50 107 ARG A CA 1
ATOM 854 C C . ARG A 1 107 ? -10.973 1.318 21.029 1.00 79.50 107 ARG A C 1
ATOM 856 O O . ARG A 1 107 ? -11.514 1.808 20.041 1.00 79.50 107 ARG A O 1
ATOM 863 N N . GLN A 1 108 ? -10.569 2.044 22.072 1.00 82.88 108 GLN A N 1
ATOM 864 C CA . GLN A 1 108 ? -10.669 3.510 22.131 1.00 82.88 108 GLN A CA 1
ATOM 865 C C . GLN A 1 108 ? -9.770 4.165 21.082 1.00 82.88 108 GLN A C 1
ATOM 867 O O . GLN A 1 108 ? -10.223 5.033 20.341 1.00 82.88 108 GLN A O 1
ATOM 872 N N . ARG A 1 109 ? -8.536 3.674 20.942 1.00 85.38 109 ARG A N 1
ATOM 873 C CA . ARG A 1 109 ? -7.575 4.169 19.950 1.00 85.38 109 ARG A CA 1
ATOM 87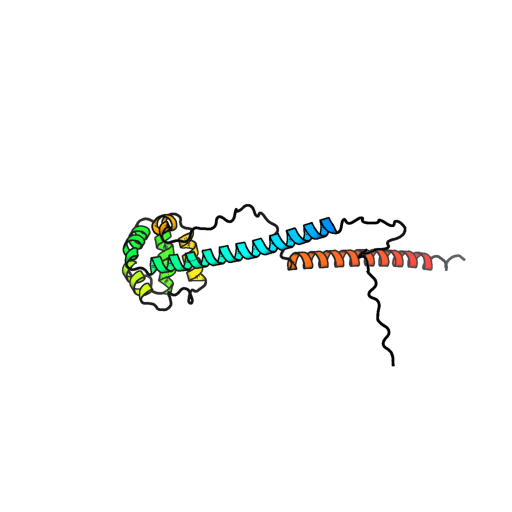4 C C . ARG A 1 109 ? -8.080 3.984 18.523 1.00 85.38 109 ARG A C 1
ATOM 876 O O . ARG A 1 109 ? -8.004 4.909 17.724 1.00 85.38 109 ARG A O 1
ATOM 883 N N . LEU A 1 110 ? -8.668 2.826 18.214 1.00 86.62 110 LEU A N 1
ATOM 884 C CA . LEU A 1 110 ? -9.305 2.576 16.920 1.00 86.62 110 LEU A CA 1
ATOM 885 C C . LEU A 1 110 ? -10.527 3.476 16.682 1.00 86.62 110 LEU A C 1
ATOM 887 O O . LEU A 1 110 ? -10.731 3.935 15.562 1.00 86.62 110 LEU A O 1
ATOM 891 N N . ALA A 1 111 ? -11.341 3.736 17.708 1.00 84.38 111 ALA A N 1
ATOM 892 C CA . ALA A 1 111 ? -12.488 4.637 17.590 1.00 84.38 111 ALA A CA 1
ATOM 893 C C . ALA A 1 111 ? -12.047 6.084 17.315 1.00 84.38 111 ALA A C 1
ATOM 895 O O . ALA A 1 111 ? -12.553 6.719 16.392 1.00 84.38 111 ALA A O 1
ATOM 896 N N . ALA A 1 112 ? -11.050 6.574 18.050 1.00 84.25 112 ALA A N 1
ATOM 897 C CA . ALA A 1 112 ? -10.480 7.900 17.847 1.00 84.25 112 ALA A CA 1
ATOM 898 C C . ALA A 1 112 ? -9.757 8.019 16.493 1.00 84.25 112 ALA A C 1
ATOM 900 O O . ALA A 1 112 ? -9.944 9.005 15.783 1.00 84.25 112 ALA A O 1
ATOM 901 N N . PHE A 1 113 ? -9.044 6.975 16.060 1.00 87.12 113 PHE A N 1
ATOM 902 C CA . PHE A 1 113 ? -8.486 6.910 14.711 1.00 87.12 113 PHE A CA 1
ATOM 903 C C . PHE A 1 113 ? -9.561 7.041 13.634 1.00 87.12 113 PHE A C 1
ATOM 905 O O . PHE A 1 113 ? -9.331 7.726 12.647 1.00 87.12 113 PHE A O 1
ATOM 912 N N . ARG A 1 114 ? -10.743 6.434 13.806 1.00 86.06 114 ARG A N 1
ATOM 913 C CA . ARG A 1 114 ? -11.861 6.561 12.851 1.00 86.06 114 ARG A CA 1
ATOM 914 C C . ARG A 1 114 ? -12.459 7.965 12.816 1.00 86.06 114 ARG A C 1
ATOM 916 O O . ARG A 1 114 ? -12.888 8.387 11.747 1.00 86.06 114 ARG A O 1
ATOM 923 N N . ALA A 1 115 ? -12.477 8.658 13.952 1.00 83.75 115 ALA A N 1
ATOM 924 C CA . ALA A 1 115 ? -12.980 10.024 14.062 1.00 83.75 115 ALA A CA 1
ATOM 925 C C . ALA A 1 115 ? -12.023 11.068 13.456 1.00 83.75 115 ALA A C 1
ATOM 927 O O . ALA A 1 115 ? -12.465 12.142 13.055 1.00 83.75 115 ALA A O 1
ATOM 928 N N . ALA A 1 116 ? -10.724 10.765 13.363 1.00 83.06 116 ALA A N 1
ATOM 929 C CA . ALA A 1 116 ? -9.732 11.694 12.835 1.00 83.06 116 ALA A CA 1
ATOM 930 C C . ALA A 1 116 ? -9.825 11.832 11.299 1.00 83.06 116 ALA A C 1
ATOM 932 O O . ALA A 1 116 ? -9.709 10.830 10.596 1.00 83.06 116 ALA A O 1
ATOM 933 N N . PRO A 1 117 ? -9.933 13.049 10.734 1.00 75.62 117 PRO A N 1
ATOM 934 C CA . PRO A 1 117 ? -9.998 13.254 9.280 1.00 75.62 117 PRO A CA 1
ATOM 935 C C . PRO A 1 117 ? -8.661 12.987 8.565 1.00 75.62 117 PRO A C 1
ATOM 937 O O . PRO A 1 117 ? -8.629 12.781 7.353 1.00 75.62 117 PRO A O 1
ATOM 940 N N . GLN A 1 118 ? -7.552 12.965 9.309 1.00 74.62 118 GLN A N 1
ATOM 941 C CA . GLN A 1 118 ? -6.196 12.747 8.793 1.00 74.62 118 GLN A CA 1
ATOM 942 C C . GLN A 1 118 ? -5.918 11.280 8.409 1.00 74.62 118 GLN A C 1
ATOM 944 O O . GLN A 1 118 ? -4.944 10.989 7.729 1.00 74.62 118 GLN A O 1
ATOM 949 N N . ASN A 1 119 ? -6.798 10.342 8.764 1.00 75.50 119 ASN A N 1
ATOM 950 C CA . ASN A 1 119 ? -6.666 8.910 8.466 1.00 75.50 119 ASN A CA 1
ATOM 951 C C . ASN A 1 119 ? -7.009 8.531 7.003 1.00 75.50 119 ASN A C 1
ATOM 953 O O . ASN A 1 119 ? -7.450 7.406 6.739 1.00 75.50 119 ASN A O 1
ATOM 957 N N . GLN A 1 120 ? -6.922 9.475 6.065 1.00 82.25 120 GLN A N 1
ATOM 958 C CA . GLN A 1 120 ? -7.233 9.278 4.649 1.00 82.25 120 GLN A CA 1
ATOM 959 C C . GLN A 1 120 ? -5.966 8.963 3.863 1.00 82.25 120 GLN A C 1
ATOM 961 O O . GLN A 1 120 ? -4.890 9.448 4.192 1.00 82.25 120 GLN A O 1
ATOM 966 N N . PHE A 1 121 ? -6.105 8.182 2.789 1.00 82.75 121 PHE A N 1
ATOM 967 C CA . PHE A 1 121 ? -4.969 7.790 1.951 1.00 82.75 121 PHE A CA 1
ATOM 968 C C . PHE A 1 121 ? -4.185 8.997 1.404 1.00 82.75 121 PHE A C 1
ATOM 970 O O . PHE A 1 121 ? -2.966 8.952 1.322 1.00 82.75 121 PHE A O 1
ATOM 977 N N . THR A 1 122 ? -4.872 10.096 1.083 1.00 84.12 122 THR A N 1
ATOM 978 C CA . THR A 1 122 ? -4.264 11.337 0.574 1.00 84.12 122 THR A CA 1
ATOM 979 C C . THR A 1 122 ? -3.409 12.076 1.602 1.00 84.12 122 THR A C 1
ATOM 981 O O . THR A 1 122 ? -2.587 12.896 1.216 1.00 84.12 122 THR A O 1
ATOM 984 N N . ASN A 1 123 ? -3.603 11.795 2.893 1.00 83.38 123 ASN A N 1
ATOM 985 C CA . ASN A 1 123 ? -2.966 12.500 4.005 1.00 83.38 123 ASN A CA 1
ATOM 986 C C . ASN A 1 123 ? -1.957 11.606 4.747 1.00 83.38 123 ASN A C 1
ATOM 988 O O . ASN A 1 123 ? -1.570 11.921 5.871 1.00 83.38 123 ASN A O 1
ATOM 992 N N . LEU A 1 124 ? -1.562 10.471 4.155 1.00 84.12 124 LEU A N 1
ATOM 993 C CA . LEU A 1 124 ? -0.603 9.558 4.770 1.00 84.12 124 LEU A CA 1
ATOM 994 C C . LEU A 1 124 ? 0.780 10.206 4.834 1.00 84.12 124 LEU A C 1
ATOM 996 O O . LEU A 1 124 ? 1.332 10.626 3.818 1.00 84.12 124 LEU A O 1
ATOM 1000 N N . THR A 1 125 ? 1.361 10.238 6.030 1.00 85.56 125 THR A N 1
ATOM 1001 C CA . THR A 1 125 ? 2.782 10.549 6.188 1.00 85.56 125 THR A CA 1
ATOM 1002 C C . THR A 1 125 ? 3.635 9.342 5.768 1.00 85.56 125 THR A C 1
ATOM 1004 O O . THR A 1 125 ? 3.143 8.206 5.793 1.00 85.56 125 THR A O 1
ATOM 1007 N N . PRO A 1 126 ? 4.923 9.541 5.431 1.00 87.19 126 PRO A N 1
ATOM 1008 C CA . PRO A 1 126 ? 5.833 8.435 5.121 1.00 87.19 126 PRO A CA 1
ATOM 1009 C C . PRO A 1 126 ? 5.882 7.357 6.218 1.00 87.19 126 PRO A C 1
ATOM 1011 O O . PRO A 1 126 ? 5.915 6.165 5.913 1.00 87.19 126 PRO A O 1
ATOM 1014 N N . ASP A 1 127 ? 5.801 7.756 7.490 1.00 84.81 127 ASP A N 1
ATOM 1015 C CA . ASP A 1 127 ? 5.826 6.833 8.633 1.00 84.81 127 ASP A CA 1
ATOM 1016 C C . ASP A 1 127 ? 4.543 5.995 8.738 1.00 84.81 127 ASP A C 1
ATOM 1018 O O . ASP A 1 127 ? 4.584 4.791 9.025 1.00 84.81 127 ASP A O 1
ATOM 1022 N N . MET A 1 128 ? 3.385 6.607 8.458 1.00 84.94 128 MET A N 1
ATOM 1023 C CA . MET A 1 128 ? 2.115 5.882 8.378 1.00 84.94 128 MET A CA 1
ATOM 1024 C C . MET A 1 128 ? 2.145 4.862 7.248 1.00 84.94 128 MET A C 1
ATOM 1026 O O . MET A 1 128 ? 1.719 3.720 7.420 1.00 84.94 128 MET A O 1
ATOM 1030 N N . GLU A 1 129 ? 2.648 5.273 6.087 1.00 88.69 129 GLU A N 1
ATOM 1031 C CA . GLU A 1 129 ? 2.749 4.412 4.920 1.00 88.69 129 GLU A CA 1
ATOM 1032 C C . GLU A 1 129 ? 3.675 3.220 5.192 1.00 88.69 129 GLU A C 1
ATOM 1034 O O . GLU A 1 129 ? 3.291 2.077 4.938 1.00 88.69 129 GLU A O 1
ATOM 1039 N N . ALA A 1 130 ? 4.842 3.457 5.799 1.00 87.31 130 ALA A N 1
ATOM 1040 C CA . ALA A 1 130 ? 5.767 2.406 6.215 1.00 87.31 130 ALA A CA 1
ATOM 1041 C C . ALA A 1 130 ? 5.117 1.415 7.197 1.00 87.31 130 ALA A C 1
ATOM 1043 O O . ALA A 1 130 ? 5.249 0.201 7.031 1.00 87.31 130 ALA A O 1
ATOM 1044 N N . SER A 1 131 ? 4.347 1.915 8.167 1.00 87.38 131 SER A N 1
ATOM 1045 C CA . SER A 1 131 ? 3.619 1.078 9.132 1.00 87.38 131 SER A CA 1
ATOM 1046 C C . SER A 1 131 ? 2.547 0.214 8.455 1.00 87.38 131 SER A C 1
ATOM 1048 O O . SER A 1 131 ? 2.416 -0.977 8.747 1.00 87.38 131 SER A O 1
ATOM 1050 N N . LEU A 1 132 ? 1.806 0.783 7.496 1.00 90.75 132 LEU A N 1
ATOM 1051 C CA . LEU A 1 132 ? 0.806 0.057 6.706 1.00 90.75 132 LEU A CA 1
ATOM 1052 C C . LEU A 1 132 ? 1.447 -1.005 5.807 1.00 90.75 132 LEU A C 1
ATOM 1054 O O . LEU A 1 132 ? 0.878 -2.084 5.645 1.00 90.75 132 LEU A O 1
ATOM 1058 N N . ILE A 1 133 ? 2.620 -0.730 5.237 1.00 90.31 133 ILE A N 1
ATOM 1059 C CA . ILE A 1 133 ? 3.383 -1.704 4.447 1.00 90.31 133 ILE A CA 1
ATOM 1060 C C . ILE A 1 133 ? 3.884 -2.838 5.346 1.00 90.31 133 ILE A C 1
ATOM 1062 O O . ILE A 1 133 ? 3.704 -4.007 5.009 1.00 90.31 133 ILE A O 1
ATOM 1066 N N . ALA A 1 134 ? 4.435 -2.525 6.520 1.00 89.88 134 ALA A N 1
ATOM 1067 C CA . ALA A 1 134 ? 4.895 -3.531 7.473 1.00 89.88 134 ALA A CA 1
ATOM 1068 C C . ALA A 1 134 ? 3.757 -4.465 7.930 1.00 89.88 134 ALA A C 1
ATOM 1070 O O . ALA A 1 134 ? 3.955 -5.677 8.035 1.00 89.88 134 ALA A O 1
ATOM 1071 N N . LEU A 1 135 ? 2.542 -3.932 8.128 1.00 90.94 135 LEU A N 1
ATOM 1072 C CA . LEU A 1 135 ? 1.349 -4.740 8.413 1.00 90.94 135 LEU A CA 1
ATOM 1073 C C . LEU A 1 135 ? 1.020 -5.715 7.280 1.00 90.94 135 LEU A C 1
ATOM 1075 O O . LEU A 1 135 ? 0.697 -6.870 7.544 1.00 90.94 135 LEU A O 1
ATOM 1079 N N . GLN A 1 136 ? 1.132 -5.280 6.025 1.00 89.38 136 GLN A N 1
ATOM 1080 C CA . GLN A 1 136 ? 0.857 -6.125 4.858 1.00 89.38 136 GLN A CA 1
ATOM 1081 C C . GLN A 1 136 ? 1.865 -7.266 4.699 1.00 89.38 136 GLN A C 1
ATOM 1083 O O . GLN A 1 136 ? 1.502 -8.329 4.198 1.00 89.38 136 GLN A O 1
ATOM 1088 N N . VAL A 1 137 ? 3.120 -7.059 5.100 1.00 87.12 137 VAL A N 1
ATOM 1089 C CA . VAL A 1 137 ? 4.158 -8.102 5.058 1.00 87.12 137 VAL A CA 1
ATOM 1090 C C . VAL A 1 137 ? 3.941 -9.142 6.162 1.00 87.12 137 VAL A C 1
ATOM 1092 O O . VAL A 1 137 ? 4.385 -10.281 6.032 1.00 87.12 137 VAL A O 1
ATOM 1095 N N . ASN A 1 138 ? 3.211 -8.805 7.232 1.00 90.06 138 ASN A N 1
ATOM 1096 C CA . ASN A 1 138 ? 2.899 -9.775 8.272 1.00 90.06 138 ASN A CA 1
ATOM 1097 C C . ASN A 1 138 ? 1.937 -10.865 7.731 1.00 90.06 138 ASN A C 1
ATOM 1099 O O . AS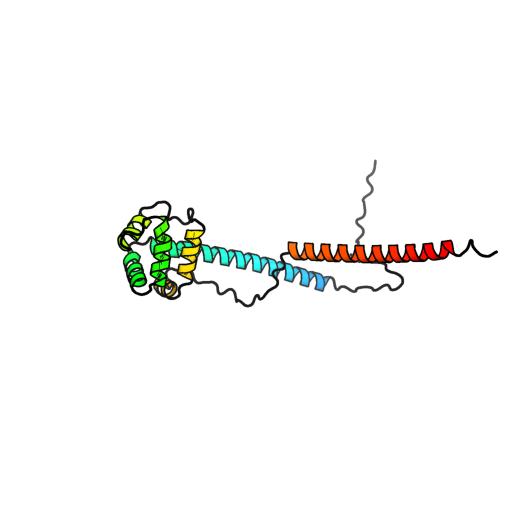N A 1 138 ? 0.800 -10.562 7.348 1.00 90.06 138 ASN A O 1
ATOM 1103 N N . PRO A 1 139 ? 2.339 -12.151 7.745 1.00 90.38 139 PRO A N 1
ATOM 1104 C CA . PRO A 1 139 ? 1.547 -13.232 7.169 1.00 90.38 139 PRO A CA 1
ATOM 1105 C C . PRO A 1 139 ? 0.241 -13.476 7.932 1.00 90.38 139 PRO A C 1
ATOM 1107 O O . PRO A 1 139 ? -0.765 -13.816 7.315 1.00 90.38 139 PRO A O 1
ATOM 1110 N N . ARG A 1 140 ? 0.201 -13.264 9.255 1.00 91.94 140 ARG A N 1
ATOM 1111 C CA . ARG A 1 140 ? -1.025 -13.417 10.060 1.00 91.94 140 ARG A CA 1
ATOM 1112 C C . ARG A 1 140 ? -2.054 -12.346 9.720 1.00 91.94 140 ARG A C 1
ATOM 1114 O O . ARG A 1 140 ? -3.238 -12.653 9.601 1.00 91.94 140 ARG A O 1
ATOM 1121 N N . PHE A 1 141 ? -1.607 -11.114 9.493 1.00 92.88 141 PHE A N 1
ATOM 1122 C CA . PHE A 1 141 ? -2.480 -10.045 9.015 1.00 92.88 141 PHE A CA 1
ATOM 1123 C C . PHE A 1 141 ? -3.000 -10.334 7.603 1.00 92.88 141 PHE A C 1
ATOM 1125 O O . PHE A 1 141 ? -4.212 -10.344 7.382 1.00 92.88 141 PHE A O 1
ATOM 1132 N N . SER A 1 142 ? -2.096 -10.642 6.670 1.00 91.75 142 SER A N 1
ATOM 1133 C CA . SER A 1 142 ? -2.453 -10.918 5.275 1.00 91.75 142 SER A CA 1
ATOM 1134 C C . SER A 1 142 ? -3.379 -12.123 5.114 1.00 91.75 142 SER A C 1
ATOM 1136 O O . SER A 1 142 ? -4.298 -12.071 4.306 1.00 91.75 142 SER A O 1
ATOM 1138 N N . THR A 1 143 ? -3.194 -13.188 5.897 1.00 91.75 143 THR A N 1
ATOM 1139 C CA . THR A 1 143 ? -4.080 -14.366 5.865 1.00 91.75 143 THR A CA 1
ATOM 1140 C C . THR A 1 143 ? -5.457 -14.071 6.451 1.00 91.75 143 THR A C 1
ATOM 1142 O O . THR A 1 143 ? -6.460 -14.438 5.846 1.00 91.75 143 THR A O 1
ATOM 1145 N N . THR A 1 144 ? -5.524 -13.352 7.577 1.00 92.69 144 THR A N 1
ATOM 1146 C CA . THR A 1 144 ? -6.792 -12.994 8.240 1.00 92.69 144 THR A CA 1
ATOM 1147 C C . THR A 1 144 ? -7.669 -12.094 7.367 1.00 92.69 144 THR A C 1
ATOM 1149 O O . THR A 1 144 ? -8.894 -12.206 7.392 1.00 92.69 144 THR A O 1
ATOM 1152 N N . PHE A 1 145 ? -7.057 -11.199 6.587 1.00 92.94 145 PHE A N 1
ATOM 1153 C CA . PHE A 1 145 ? -7.769 -10.226 5.756 1.00 92.94 145 PHE A CA 1
ATOM 1154 C C . PHE A 1 145 ? -7.573 -10.432 4.248 1.00 92.94 145 PHE A C 1
ATOM 1156 O O . PHE A 1 145 ? -7.812 -9.509 3.471 1.00 92.94 145 PHE A O 1
ATOM 1163 N N . SER A 1 146 ? -7.185 -11.636 3.824 1.00 90.56 146 SER A N 1
ATOM 1164 C CA . SER A 1 146 ? -6.876 -11.969 2.425 1.00 90.56 146 SER A CA 1
ATOM 1165 C C . SER A 1 146 ? -8.008 -11.618 1.458 1.00 90.56 146 SER A C 1
ATOM 1167 O O . SER A 1 146 ? -7.754 -11.039 0.409 1.00 90.56 146 SER A O 1
ATOM 1169 N N . ALA A 1 147 ? -9.262 -11.854 1.853 1.00 89.31 147 ALA A N 1
ATOM 1170 C CA . ALA A 1 147 ? -10.453 -11.535 1.060 1.00 89.31 147 ALA A CA 1
ATOM 1171 C C . ALA A 1 147 ? -10.625 -10.033 0.747 1.00 89.31 147 ALA A C 1
ATOM 1173 O O . ALA A 1 147 ? -11.412 -9.670 -0.123 1.00 89.31 147 ALA A O 1
ATOM 1174 N N . TYR A 1 148 ? -9.923 -9.154 1.464 1.00 89.81 148 TYR A N 1
ATOM 1175 C CA . TYR A 1 148 ? -10.022 -7.701 1.312 1.00 89.81 148 TYR A CA 1
ATOM 1176 C C . TYR A 1 148 ? -8.760 -7.069 0.729 1.00 89.81 148 TYR A C 1
ATOM 1178 O O . TYR A 1 148 ? -8.787 -5.893 0.367 1.00 89.81 148 TYR A O 1
ATOM 1186 N N . LEU A 1 149 ? -7.652 -7.809 0.680 1.00 88.81 149 LEU A N 1
ATOM 1187 C CA . LEU A 1 149 ? -6.380 -7.311 0.181 1.00 88.81 149 LEU A CA 1
ATOM 1188 C C . LEU A 1 149 ? -6.229 -7.691 -1.296 1.00 88.81 149 LEU A C 1
ATOM 1190 O O . LEU A 1 149 ? -6.361 -8.866 -1.633 1.00 88.81 149 LEU A O 1
ATOM 1194 N N . PRO A 1 150 ? -5.897 -6.735 -2.182 1.00 85.94 150 PRO A N 1
ATOM 1195 C CA . PRO A 1 150 ? -5.512 -7.062 -3.546 1.00 85.94 150 PRO A CA 1
ATOM 1196 C C . PRO A 1 150 ? -4.369 -8.081 -3.560 1.00 85.94 150 PRO A C 1
ATOM 1198 O O . PRO A 1 150 ? -3.404 -7.954 -2.789 1.00 85.94 150 PRO A O 1
ATOM 1201 N N . SER A 1 151 ? -4.475 -9.074 -4.448 1.00 78.94 151 SER A N 1
ATOM 1202 C CA . SER A 1 151 ? -3.424 -10.073 -4.639 1.00 78.94 151 SER A CA 1
ATOM 1203 C C . SER A 1 151 ? -2.104 -9.374 -4.946 1.00 78.94 151 SER A C 1
ATOM 1205 O O . SER A 1 151 ? -2.054 -8.456 -5.767 1.00 78.94 151 SER A O 1
ATOM 1207 N N . THR A 1 152 ? -1.025 -9.792 -4.286 1.00 69.06 152 THR A N 1
ATOM 1208 C CA . THR A 1 152 ? 0.315 -9.376 -4.700 1.00 69.06 152 THR A CA 1
ATOM 1209 C C . THR A 1 152 ? 0.550 -9.909 -6.105 1.00 69.06 152 THR A C 1
ATOM 1211 O O . THR A 1 152 ? 0.397 -11.111 -6.333 1.00 69.06 152 THR A O 1
ATOM 1214 N N . VAL A 1 153 ? 0.921 -9.044 -7.049 1.00 59.91 153 VAL A N 1
ATOM 1215 C CA . VAL A 1 153 ? 1.528 -9.535 -8.285 1.00 59.91 153 VAL A CA 1
ATOM 1216 C C . VAL A 1 153 ? 2.867 -10.128 -7.880 1.00 59.91 153 VAL A C 1
ATOM 1218 O O . VAL A 1 153 ? 3.740 -9.422 -7.378 1.00 59.91 153 VAL A O 1
ATOM 1221 N N . ILE A 1 154 ? 2.999 -11.439 -8.059 1.00 51.62 154 ILE A N 1
ATOM 1222 C CA . ILE A 1 154 ? 4.291 -12.110 -8.076 1.00 51.62 154 ILE A CA 1
ATOM 1223 C C . ILE A 1 154 ? 4.929 -11.658 -9.387 1.00 51.62 154 ILE A C 1
ATOM 1225 O O . ILE A 1 154 ? 4.821 -12.326 -10.412 1.00 51.62 154 ILE A O 1
ATOM 1229 N N . THR A 1 155 ? 5.509 -10.457 -9.407 1.00 46.25 155 THR A N 1
ATOM 1230 C CA . THR A 1 155 ? 6.491 -10.156 -10.441 1.00 46.25 155 THR A CA 1
ATOM 1231 C C . THR A 1 155 ? 7.623 -11.109 -10.124 1.00 46.25 155 THR A C 1
ATOM 1233 O O . THR A 1 155 ? 8.254 -10.940 -9.084 1.00 46.25 155 THR A O 1
ATOM 1236 N N . SER A 1 156 ? 7.784 -12.151 -10.939 1.00 38.19 156 SER A N 1
ATOM 1237 C CA . SER A 1 156 ? 8.882 -13.109 -10.856 1.00 38.19 156 SER A CA 1
ATOM 1238 C C . SER A 1 156 ? 10.144 -12.404 -10.361 1.00 38.19 156 SER A C 1
ATOM 1240 O O . SER A 1 156 ? 10.669 -11.525 -11.047 1.00 38.19 156 SER A O 1
ATOM 1242 N N . GLU A 1 157 ? 10.595 -12.767 -9.161 1.00 43.16 157 GLU A N 1
ATOM 1243 C CA . GLU A 1 157 ? 11.794 -12.244 -8.491 1.00 43.16 157 GLU A CA 1
ATOM 1244 C C . GLU A 1 157 ? 13.104 -12.612 -9.225 1.00 43.16 157 GLU A C 1
ATOM 1246 O O . GLU A 1 157 ? 14.191 -12.389 -8.710 1.00 43.16 157 GLU A O 1
ATOM 1251 N N . ASP A 1 158 ? 13.014 -13.070 -10.476 1.00 38.81 158 ASP A N 1
ATOM 1252 C CA . ASP A 1 158 ? 14.119 -13.421 -11.371 1.00 38.81 158 ASP A CA 1
ATOM 1253 C C . ASP A 1 158 ? 14.483 -12.292 -12.351 1.00 38.81 158 ASP A C 1
ATOM 1255 O O . ASP A 1 158 ? 14.846 -12.507 -13.506 1.00 38.81 158 ASP A O 1
ATOM 1259 N N . SER A 1 159 ? 14.434 -11.043 -11.892 1.00 39.47 159 SER A N 1
ATOM 1260 C CA . SER A 1 159 ? 15.210 -9.980 -12.539 1.00 39.47 159 SER A CA 1
ATOM 1261 C C . SER A 1 159 ? 16.337 -9.552 -11.616 1.00 39.47 159 SER A C 1
A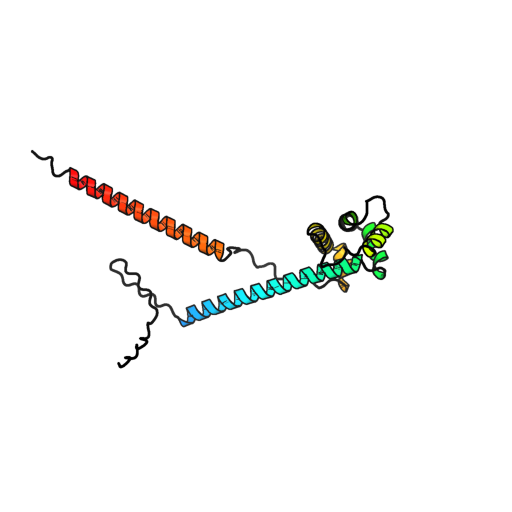TOM 1263 O O . SER A 1 159 ? 16.425 -8.390 -11.213 1.00 39.47 159 SER A O 1
ATOM 1265 N N . SER A 1 160 ? 17.221 -10.503 -11.317 1.00 38.56 160 SER A N 1
ATOM 1266 C CA . SER A 1 160 ? 18.572 -10.206 -10.869 1.00 38.56 160 SER A CA 1
ATOM 1267 C C . SER A 1 160 ? 19.209 -9.176 -11.812 1.00 38.56 160 SER A C 1
ATOM 1269 O O . SER A 1 160 ? 19.485 -9.447 -12.978 1.00 38.56 160 SER A O 1
ATOM 1271 N N . ASP A 1 161 ? 19.383 -7.980 -11.269 1.00 47.81 161 ASP A N 1
ATOM 1272 C CA . ASP A 1 161 ? 20.576 -7.155 -11.393 1.00 47.81 161 ASP A CA 1
ATOM 1273 C C . ASP A 1 161 ? 21.074 -6.787 -12.808 1.00 47.81 161 ASP A C 1
ATOM 1275 O O . ASP A 1 161 ? 21.927 -7.435 -13.404 1.00 47.81 161 ASP A O 1
ATOM 1279 N N . ASP A 1 162 ? 20.625 -5.629 -13.299 1.00 39.84 162 ASP A N 1
ATOM 1280 C CA . ASP A 1 162 ? 21.544 -4.657 -13.908 1.00 39.84 162 ASP A CA 1
ATOM 1281 C C . ASP A 1 162 ? 20.945 -3.258 -13.724 1.00 39.84 162 ASP A C 1
ATOM 1283 O O . ASP A 1 162 ? 20.415 -2.613 -14.638 1.00 39.84 162 ASP A O 1
ATOM 1287 N N . SER A 1 163 ? 20.986 -2.799 -12.474 1.00 42.69 163 SER A N 1
ATOM 1288 C CA . SER A 1 163 ? 20.573 -1.460 -12.047 1.00 42.69 163 SER A CA 1
ATOM 1289 C C . SER A 1 163 ? 21.549 -0.382 -12.531 1.00 42.69 163 SER A C 1
ATOM 1291 O O . SER A 1 163 ? 21.889 0.543 -11.798 1.00 42.69 163 SER A O 1
ATOM 1293 N N . SER A 1 164 ? 22.023 -0.443 -13.774 1.00 41.84 164 SER A N 1
ATOM 1294 C CA . SER A 1 164 ? 22.678 0.697 -14.400 1.00 41.84 164 SER A CA 1
ATOM 1295 C C . SER A 1 164 ? 21.615 1.560 -15.077 1.00 41.84 164 SER A C 1
ATOM 1297 O O . SER A 1 164 ? 21.282 1.405 -16.253 1.00 41.84 164 SER A O 1
ATOM 1299 N N . THR A 1 165 ? 21.064 2.512 -14.312 1.00 50.25 165 THR A N 1
ATOM 1300 C CA . THR A 1 165 ? 20.209 3.576 -14.860 1.00 50.25 165 THR A CA 1
ATOM 1301 C C . THR A 1 165 ? 20.841 4.146 -16.145 1.00 50.25 165 THR A C 1
ATOM 1303 O O . THR A 1 165 ? 22.073 4.252 -16.240 1.00 50.25 165 THR A O 1
ATOM 1306 N N . PRO A 1 166 ? 20.053 4.532 -17.168 1.00 55.22 166 PRO A N 1
ATOM 1307 C CA . PRO A 1 166 ? 20.591 5.061 -18.426 1.00 55.22 166 PRO A CA 1
ATOM 1308 C C . PRO A 1 166 ? 21.599 6.203 -18.212 1.00 55.22 166 PRO A C 1
ATOM 1310 O O . PRO A 1 166 ? 22.575 6.338 -18.953 1.00 55.22 166 PRO A O 1
ATOM 1313 N N . THR A 1 167 ? 21.404 6.983 -17.148 1.00 52.47 167 THR A N 1
ATOM 1314 C CA . THR A 1 167 ? 22.300 8.021 -16.631 1.00 52.47 167 THR A CA 1
ATOM 1315 C C . THR A 1 167 ? 23.629 7.469 -16.110 1.00 52.47 167 THR A C 1
ATOM 1317 O O . THR A 1 167 ? 24.677 7.951 -16.547 1.00 52.47 167 THR A O 1
ATOM 1320 N N . ALA A 1 168 ? 23.631 6.430 -15.268 1.00 50.91 168 ALA A N 1
ATOM 1321 C CA . ALA A 1 168 ? 24.854 5.780 -14.781 1.00 50.91 168 ALA A CA 1
ATOM 1322 C C . ALA A 1 168 ? 25.671 5.156 -15.926 1.00 50.91 168 ALA A C 1
ATOM 1324 O O . ALA A 1 168 ? 26.894 5.319 -16.005 1.00 50.91 168 ALA A O 1
ATOM 1325 N N . ARG A 1 169 ? 24.997 4.524 -16.895 1.00 58.56 169 ARG A N 1
ATOM 1326 C CA . ARG A 1 169 ? 25.644 3.948 -18.084 1.00 58.56 169 ARG A CA 1
ATOM 1327 C C . ARG A 1 169 ? 26.237 5.033 -18.996 1.00 58.56 169 ARG A C 1
ATOM 1329 O O . ARG A 1 169 ? 27.352 4.875 -19.506 1.00 58.56 169 ARG A O 1
ATOM 1336 N N . ARG A 1 170 ? 25.553 6.176 -19.154 1.00 66.88 170 ARG A N 1
ATOM 1337 C CA . ARG A 1 170 ? 26.057 7.351 -19.895 1.00 66.88 170 ARG A CA 1
ATOM 1338 C C . ARG A 1 170 ? 27.249 8.002 -19.185 1.00 66.88 170 ARG A C 1
ATOM 1340 O O . ARG A 1 170 ? 28.218 8.362 -19.855 1.00 66.88 170 ARG A O 1
ATOM 1347 N N . ALA A 1 171 ? 27.231 8.081 -17.854 1.00 66.31 171 ALA A N 1
ATOM 1348 C CA . ALA A 1 171 ? 28.342 8.580 -17.043 1.00 66.31 171 ALA A CA 1
ATOM 1349 C C . ALA A 1 171 ? 29.579 7.669 -17.133 1.00 66.31 171 ALA A C 1
ATOM 1351 O O . ALA A 1 171 ? 30.677 8.150 -17.417 1.00 66.31 171 ALA A O 1
ATOM 1352 N N . ARG A 1 172 ? 29.409 6.343 -17.019 1.00 69.56 172 ARG A N 1
ATOM 1353 C CA . ARG A 1 172 ? 30.504 5.363 -17.161 1.00 69.56 172 ARG A CA 1
ATOM 1354 C C . ARG A 1 172 ? 31.133 5.408 -18.556 1.00 69.56 172 ARG A C 1
ATOM 1356 O O . ARG A 1 172 ? 32.357 5.366 -18.685 1.00 69.56 172 ARG A O 1
ATOM 1363 N N . ARG A 1 173 ? 30.317 5.570 -19.608 1.00 72.38 173 ARG A N 1
ATOM 1364 C CA . ARG A 1 173 ? 30.801 5.737 -20.992 1.00 72.38 173 ARG A CA 1
ATOM 1365 C C . ARG A 1 173 ? 31.564 7.053 -21.182 1.00 72.38 173 ARG A C 1
ATOM 1367 O O . ARG A 1 173 ? 32.593 7.051 -21.855 1.00 72.38 173 ARG A O 1
ATOM 1374 N N . ARG A 1 174 ? 31.111 8.153 -20.565 1.00 72.44 174 ARG A N 1
ATOM 1375 C CA . ARG A 1 174 ? 31.839 9.437 -20.548 1.00 72.44 174 ARG A CA 1
ATOM 1376 C C . ARG A 1 174 ? 33.178 9.320 -19.813 1.00 72.44 174 ARG A C 1
ATOM 1378 O O . ARG A 1 174 ? 34.184 9.767 -20.352 1.00 72.44 174 ARG A O 1
ATOM 1385 N N . ARG A 1 175 ? 33.222 8.648 -18.656 1.00 78.44 175 ARG A N 1
ATOM 1386 C CA . ARG A 1 175 ? 34.458 8.421 -17.883 1.00 78.44 175 ARG A CA 1
ATOM 1387 C C . ARG A 1 175 ? 35.484 7.593 -18.663 1.00 78.44 175 ARG A C 1
ATOM 1389 O O . ARG A 1 175 ? 36.634 7.999 -18.763 1.00 78.44 175 ARG A O 1
ATOM 1396 N N . ARG A 1 176 ? 35.056 6.497 -19.304 1.00 77.19 176 ARG A N 1
ATOM 1397 C CA . ARG A 1 176 ? 35.933 5.683 -20.171 1.00 77.19 176 ARG A CA 1
ATOM 1398 C C . ARG A 1 176 ? 36.443 6.452 -21.393 1.00 77.19 176 ARG A C 1
ATOM 1400 O O . ARG A 1 176 ? 37.568 6.222 -21.821 1.00 77.19 176 ARG A O 1
ATOM 1407 N N . ARG A 1 177 ? 35.636 7.356 -21.968 1.00 75.81 177 ARG A N 1
ATOM 1408 C CA . ARG A 1 177 ? 36.088 8.233 -23.064 1.00 75.81 177 ARG A CA 1
ATOM 1409 C C . ARG A 1 177 ? 37.157 9.223 -22.599 1.00 75.81 177 ARG A C 1
ATOM 1411 O O . ARG A 1 177 ? 38.151 9.351 -23.299 1.00 75.81 177 ARG A O 1
ATOM 1418 N N . ARG A 1 178 ? 36.983 9.846 -21.427 1.00 78.94 178 ARG A N 1
ATOM 1419 C CA . ARG A 1 178 ? 37.979 10.762 -20.841 1.00 78.94 178 ARG A CA 1
ATOM 1420 C C . ARG A 1 178 ? 39.305 10.057 -20.547 1.00 78.94 178 ARG A C 1
ATOM 1422 O O . ARG A 1 178 ? 40.324 10.507 -21.042 1.00 78.94 178 ARG A O 1
ATOM 1429 N N . GLN A 1 179 ? 39.273 8.883 -19.910 1.00 79.31 179 GLN A N 1
ATOM 1430 C CA . GLN A 1 179 ? 40.488 8.087 -19.666 1.00 79.31 179 GLN A CA 1
ATOM 1431 C C . GLN A 1 179 ? 41.225 7.712 -20.957 1.00 79.31 179 GLN A C 1
ATOM 1433 O O . GLN A 1 179 ? 42.446 7.749 -21.016 1.00 79.31 179 GLN A O 1
ATOM 1438 N N . ARG A 1 180 ? 40.497 7.362 -22.026 1.00 80.50 180 ARG A N 1
ATOM 1439 C CA . ARG A 1 180 ? 41.126 7.072 -23.324 1.00 80.50 180 ARG A CA 1
ATOM 1440 C C . ARG A 1 180 ? 41.729 8.313 -23.984 1.00 80.50 180 ARG A C 1
ATOM 1442 O O . ARG A 1 180 ? 42.669 8.162 -24.755 1.00 80.50 180 ARG A O 1
ATOM 1449 N N . GLN A 1 181 ? 41.178 9.502 -23.738 1.00 80.69 181 GLN A N 1
ATOM 1450 C CA . GLN A 1 181 ? 41.754 10.759 -24.217 1.00 80.69 181 GLN A CA 1
ATOM 1451 C C . GLN A 1 181 ? 43.007 11.130 -23.419 1.00 80.69 181 GLN A C 1
ATOM 1453 O O . GLN A 1 181 ? 44.011 11.441 -24.044 1.00 80.69 181 GLN A O 1
ATOM 1458 N N . GLU A 1 182 ? 42.987 10.985 -22.091 1.00 82.75 182 GLU A N 1
ATOM 1459 C CA . GLU A 1 182 ? 44.170 11.170 -21.231 1.00 82.75 182 GLU A CA 1
ATOM 1460 C C . GLU A 1 182 ? 45.314 10.241 -21.638 1.00 82.75 182 GLU A C 1
ATOM 1462 O O . GLU A 1 182 ? 46.401 10.720 -21.920 1.00 82.75 182 GLU A O 1
ATOM 1467 N N . ILE A 1 183 ? 45.057 8.938 -21.803 1.00 84.75 183 ILE A N 1
ATOM 1468 C CA . ILE A 1 183 ? 46.098 7.981 -22.221 1.00 84.75 183 ILE A CA 1
ATOM 1469 C C . ILE A 1 183 ? 46.695 8.363 -23.583 1.00 84.75 183 ILE A C 1
ATOM 1471 O O . ILE A 1 183 ? 47.906 8.290 -23.770 1.00 84.75 183 ILE A O 1
ATOM 1475 N N . ARG A 1 184 ? 45.863 8.793 -24.544 1.00 81.19 184 ARG A N 1
ATOM 1476 C CA . ARG A 1 184 ? 46.349 9.241 -25.860 1.00 81.19 184 ARG A CA 1
ATOM 1477 C C . ARG A 1 184 ? 47.201 10.501 -25.752 1.00 81.19 184 ARG A C 1
ATOM 1479 O O . ARG A 1 184 ? 48.202 10.603 -26.452 1.00 81.19 184 ARG A O 1
ATOM 1486 N N . GLN A 1 185 ? 46.809 11.433 -24.891 1.00 80.56 185 GLN A N 1
ATOM 1487 C CA . GLN A 1 185 ? 47.513 12.693 -24.700 1.00 80.56 185 GLN A CA 1
ATOM 1488 C C . GLN A 1 185 ? 48.830 12.497 -23.939 1.00 80.56 185 GLN A C 1
ATOM 1490 O O . GLN A 1 185 ? 49.843 13.063 -24.334 1.00 80.56 185 GLN A O 1
ATOM 1495 N N . ASP A 1 186 ? 48.861 11.625 -22.933 1.00 83.12 186 ASP A N 1
ATOM 1496 C CA . ASP A 1 186 ? 50.086 11.223 -22.236 1.00 83.12 186 ASP A CA 1
ATOM 1497 C C . ASP A 1 186 ? 51.055 10.498 -23.170 1.00 83.12 186 ASP A C 1
ATOM 1499 O O . ASP A 1 186 ? 52.265 10.735 -23.138 1.00 83.12 186 ASP A O 1
ATOM 1503 N N . GLU A 1 187 ? 50.542 9.638 -24.048 1.00 82.56 187 GLU A N 1
ATOM 1504 C CA . GLU A 1 187 ? 51.372 8.946 -25.025 1.00 82.56 187 GLU A CA 1
ATOM 1505 C C . GLU A 1 187 ? 51.924 9.903 -26.093 1.00 82.56 187 GLU A C 1
ATOM 1507 O O . GLU A 1 187 ? 53.096 9.801 -26.466 1.00 82.56 187 GLU A O 1
ATOM 1512 N N . GLU A 1 188 ? 51.133 10.884 -26.535 1.00 80.56 188 GLU A N 1
ATOM 1513 C CA . GLU A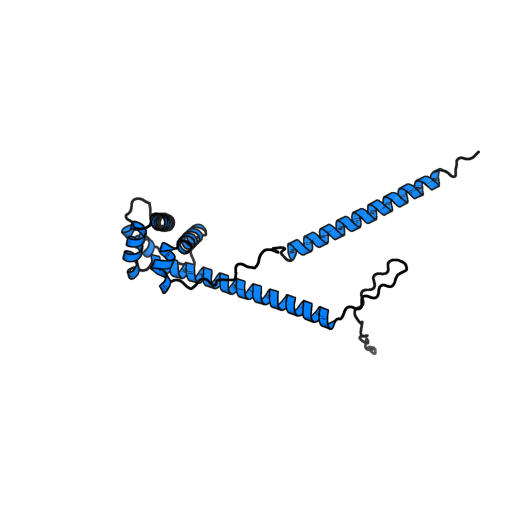 1 188 ? 51.590 11.952 -27.426 1.00 80.56 188 GLU A CA 1
ATOM 1514 C C . GLU A 1 188 ? 52.636 12.852 -26.750 1.00 80.56 188 GLU A C 1
ATOM 1516 O O . GLU A 1 188 ? 53.694 13.104 -27.329 1.00 80.56 188 GLU A O 1
ATOM 1521 N N . ASN A 1 189 ? 52.412 13.256 -25.497 1.00 81.25 189 ASN A N 1
ATOM 1522 C CA . ASN A 1 189 ? 53.374 14.016 -24.697 1.00 81.25 189 ASN A CA 1
ATOM 1523 C C . ASN A 1 189 ? 54.685 13.243 -24.524 1.00 81.25 189 ASN A C 1
ATOM 1525 O O . ASN A 1 189 ? 55.771 13.806 -24.666 1.00 81.25 189 ASN A O 1
ATOM 1529 N N . ARG A 1 190 ? 54.610 11.926 -24.304 1.00 78.19 190 ARG A N 1
ATOM 1530 C CA . ARG A 1 190 ? 55.789 11.059 -24.207 1.00 78.19 190 ARG A CA 1
ATOM 1531 C C . ARG A 1 190 ? 56.527 10.936 -25.542 1.00 78.19 190 ARG A C 1
ATOM 1533 O O . ARG A 1 190 ? 57.754 10.857 -25.544 1.00 78.19 190 ARG A O 1
ATOM 1540 N N . ARG A 1 191 ? 55.819 10.936 -26.677 1.00 75.81 191 ARG A N 1
ATOM 1541 C CA . ARG A 1 191 ? 56.434 10.978 -28.018 1.00 75.81 191 ARG A CA 1
ATOM 1542 C C . ARG A 1 191 ? 57.101 12.326 -28.291 1.00 75.81 191 ARG A C 1
ATOM 1544 O O . ARG A 1 191 ? 58.236 12.331 -28.757 1.00 75.81 191 ARG A O 1
ATOM 1551 N N . ARG A 1 192 ? 56.468 13.446 -27.927 1.00 70.75 192 ARG A N 1
ATOM 1552 C CA . ARG A 1 192 ? 57.059 14.794 -28.035 1.00 70.75 192 ARG A CA 1
ATOM 1553 C C . ARG A 1 192 ? 58.299 14.948 -27.153 1.00 70.75 192 ARG A C 1
ATOM 1555 O O . ARG A 1 192 ? 59.330 15.390 -27.641 1.00 70.75 192 ARG A O 1
ATOM 1562 N N . ALA A 1 193 ? 58.256 14.479 -25.906 1.00 68.38 193 ALA A N 1
ATOM 1563 C CA . ALA A 1 193 ? 59.412 14.491 -25.006 1.00 68.38 193 ALA A CA 1
ATOM 1564 C C . ALA A 1 193 ? 60.583 13.644 -25.536 1.00 68.38 193 ALA A C 1
ATOM 1566 O O . ALA A 1 193 ? 61.744 14.023 -25.397 1.00 68.38 193 ALA A O 1
ATOM 1567 N N . LYS A 1 194 ? 60.293 12.509 -26.188 1.00 65.81 194 LYS A N 1
ATOM 1568 C CA . LYS A 1 194 ? 61.313 11.710 -26.882 1.00 65.81 194 LYS A CA 1
ATOM 1569 C C . LYS A 1 194 ? 61.853 12.428 -28.122 1.00 65.81 194 LYS A C 1
ATOM 1571 O O . LYS A 1 194 ? 63.057 12.406 -28.324 1.00 65.81 194 LYS A O 1
ATOM 1576 N N . SER A 1 195 ? 61.001 13.100 -28.898 1.00 56.81 195 SER A N 1
ATOM 1577 C CA . SER A 1 195 ? 61.390 13.901 -30.070 1.00 56.81 195 SER A CA 1
ATOM 1578 C C . SER A 1 195 ? 62.297 15.082 -29.703 1.00 56.81 195 SER A C 1
ATOM 1580 O O . SER A 1 195 ? 63.281 15.324 -30.391 1.00 56.81 195 SER A O 1
ATOM 1582 N N . CYS A 1 196 ? 62.028 15.780 -28.595 1.00 52.78 196 CYS A N 1
ATOM 1583 C CA . CYS A 1 196 ? 62.891 16.855 -28.090 1.00 52.78 196 CYS A CA 1
ATOM 1584 C C . CYS A 1 196 ? 64.263 16.348 -27.618 1.00 52.78 196 CYS A C 1
ATOM 1586 O O . CYS A 1 196 ? 65.234 17.095 -27.643 1.00 52.78 196 CYS A O 1
ATOM 1588 N N . LYS A 1 197 ? 64.372 15.068 -27.238 1.00 51.03 197 LYS A N 1
ATOM 1589 C CA . LYS A 1 197 ? 65.641 14.451 -26.825 1.00 51.03 197 LYS A CA 1
ATOM 1590 C C . LYS A 1 197 ? 66.591 14.180 -28.003 1.00 51.03 197 LYS A C 1
ATOM 1592 O O . LYS A 1 197 ? 67.800 14.145 -27.805 1.00 51.03 197 LYS A O 1
ATOM 1597 N N . TRP A 1 198 ? 66.056 14.049 -29.219 1.00 46.16 198 TRP A N 1
ATOM 1598 C CA . TRP A 1 198 ? 66.844 13.937 -30.456 1.00 46.16 198 TRP A CA 1
ATOM 1599 C C . TRP A 1 198 ? 67.233 15.297 -31.052 1.00 46.16 198 TRP A C 1
ATOM 1601 O O . TRP A 1 198 ? 68.200 15.372 -31.795 1.00 46.16 198 TRP A O 1
ATOM 1611 N N . ALA A 1 199 ? 66.531 16.379 -30.699 1.00 46.97 199 ALA A N 1
ATOM 1612 C CA . ALA A 1 199 ? 66.879 17.728 -31.157 1.00 46.97 199 ALA A CA 1
ATOM 1613 C C . ALA A 1 199 ? 68.075 18.337 -30.397 1.00 46.97 199 ALA A C 1
ATOM 1615 O O . ALA A 1 199 ? 68.725 19.237 -30.908 1.00 46.97 199 ALA A O 1
ATOM 1616 N N . PHE A 1 200 ? 68.392 17.833 -29.199 1.00 43.97 200 PHE A N 1
ATOM 1617 C CA . PHE A 1 200 ? 69.487 18.347 -28.363 1.00 43.97 200 PHE A CA 1
ATOM 1618 C C . PHE A 1 200 ? 70.818 17.597 -28.531 1.00 43.97 200 PHE A C 1
ATOM 1620 O O . PHE A 1 200 ? 71.802 17.934 -27.885 1.00 43.97 200 PHE A O 1
ATOM 1627 N N . THR A 1 201 ? 70.860 16.554 -29.365 1.00 49.41 201 THR A N 1
ATOM 1628 C CA . THR A 1 201 ? 72.068 15.734 -29.580 1.00 49.41 201 THR A CA 1
ATOM 1629 C C . THR A 1 201 ? 72.786 16.031 -30.898 1.00 49.41 201 THR A C 1
ATOM 1631 O O . THR A 1 201 ? 73.789 15.387 -31.181 1.00 49.41 201 THR A O 1
ATOM 1634 N N . PHE A 1 202 ? 72.331 17.021 -31.679 1.00 45.75 202 PHE A N 1
ATOM 1635 C CA . PHE A 1 202 ? 72.957 17.383 -32.961 1.00 45.75 202 PHE A CA 1
ATOM 1636 C C . PHE A 1 202 ? 73.824 18.660 -32.922 1.00 45.75 202 PHE A C 1
ATOM 1638 O O . PHE A 1 202 ? 74.561 18.908 -33.866 1.00 45.75 202 PHE A O 1
ATOM 1645 N N . GLU A 1 203 ? 73.819 19.440 -31.833 1.00 47.75 203 GLU A N 1
ATOM 1646 C CA . GLU A 1 203 ? 74.667 20.648 -31.685 1.00 47.75 203 GLU A CA 1
ATOM 1647 C C . GLU A 1 203 ? 75.888 20.435 -30.774 1.00 47.75 203 GLU A C 1
ATOM 1649 O O . GLU A 1 203 ? 76.446 21.365 -30.197 1.00 47.75 203 GLU A O 1
ATOM 1654 N N . SER A 1 204 ? 76.331 19.193 -30.600 1.00 49.81 204 SER A N 1
ATOM 1655 C CA . SER A 1 204 ? 77.555 18.905 -29.848 1.00 49.81 204 SER A CA 1
ATOM 1656 C C . SER A 1 204 ? 78.307 17.750 -30.487 1.00 49.81 204 SER A C 1
ATOM 1658 O O . SER A 1 204 ? 78.349 16.633 -29.978 1.00 49.81 204 SER A O 1
ATOM 1660 N N . SER A 1 205 ? 78.896 18.019 -31.643 1.00 43.38 205 SER A N 1
ATOM 1661 C CA . SER A 1 205 ? 80.092 17.313 -32.088 1.00 43.38 205 SER A CA 1
ATOM 1662 C C . SER A 1 205 ? 81.087 18.362 -32.601 1.00 43.38 205 SER A C 1
ATOM 1664 O O . SER A 1 205 ? 80.651 19.264 -33.316 1.00 43.38 205 SER A O 1
ATOM 1666 N N . PRO A 1 206 ? 82.347 18.314 -32.128 1.00 53.16 206 PRO A N 1
ATOM 1667 C CA . PRO A 1 206 ? 83.375 19.329 -32.367 1.00 53.16 206 PRO A CA 1
ATOM 1668 C C . PRO A 1 206 ? 83.792 19.448 -33.835 1.00 53.16 206 PRO A C 1
ATOM 1670 O O . PRO A 1 206 ? 83.667 18.442 -34.572 1.00 53.16 206 PRO A O 1
#

Radius of gyration: 33.46 Å; chains: 1; bounding box: 101×48×87 Å

pLDDT: mean 73.22, std 18.09, range [34.88, 93.12]

Secondary structure (DSSP, 8-state):
-------------------TT--------HHHHHHHHHHHHHHHHHHHHHHHHHHHHHHHHHHHHHHHHH-STTHHHHHHHHHH-HHHHHHHHHHHHTTS-TTS-HHHHHHHHHH-TT-SGGG--HHHHHHHHHHHH-HHHHHHTGGGSPPP----S--------HHHHHHHHHHHHHHHHHHHHHHHHHHHHHHHHHHTSSS---

Sequence (206 aa):
MSTKKLGFSDSKGGSICEQQGIRVRFNINEAEEDRRTERGIDARRERKENKKMADQIREGRIRATLAIIRSNARSESLARLCRSDRRVEVLVNLLLDLFVGQRQTARQRLAAFRAAPQNQFTNLTPDMEASLIALQVNPRFSTTFSAYLPSTVITSEDSSDDSSTPTARRARRRRRRRQRQEIRQDEENRRRAKSCKWAFTFESSP

Organism: NCBI:txid568900